Protein AF-D7KZ57-F1 (afdb_monomer)

Organism: Arabidopsis lyrata subsp. lyrata (NCBI:txid81972)

pLDDT: mean 81.68, std 19.57, range [30.77, 98.25]

InterPro domains:
  IPR027951 Nucleolus and neural progenitor protein-like, N-terminal domain [PF14780] (6-165)

Mean predicted aligned error: 9.63 Å

Foldseek 3Di:
DPLVVLVVLLVVLVVLVVVLVVLLVVLVVLLVVCCVVCVPPPLNVLSVVLNVLSVVLVVLVVNVLLVLLSCLLNPVDDPVCVVVLVLQDPDDDPPNDDRSLRSLVVSLVSLVVSLVSLVSSLVSLVVCCVVVHPVVSSVVSNVSSVSNNVSSVVSSVSSVVSSVSSVVSSVVVVVVVVVVVVVPPPDDDDD

Secondary structure (DSSP, 8-state):
--HHHHHHHHHHHHHHHHHHHHHHHHHHHHHHHTHHHHTT-HHHHHHHHHHHHHHHHHHHTHHHHHHHHHHHHTT---GGGHHHHHHT-SS--TTSPPPHHHHHHHHHHHHHHTHHHHHHHHHHHHHHHHTTTTHHHHHHHHHHHHHHHHHHHHHHHHHHHHHHHHHHHHHHHHHHHHHHHTTSSS-----

Structure (mmCIF, N/CA/C/O backbone):
data_AF-D7KZ57-F1
#
_entry.id   AF-D7KZ57-F1
#
loop_
_atom_site.group_PDB
_atom_site.id
_atom_site.type_symbol
_atom_site.label_atom_id
_atom_site.label_alt_id
_atom_site.label_comp_id
_atom_site.label_asym_id
_atom_site.label_entity_id
_atom_site.label_seq_id
_atom_site.pdbx_PDB_ins_code
_atom_site.Cartn_x
_atom_site.Cartn_y
_atom_site.Cartn_z
_atom_site.occupancy
_atom_site.B_iso_or_equiv
_atom_site.auth_seq_id
_atom_site.auth_comp_id
_atom_site.auth_asym_id
_atom_site.auth_atom_id
_atom_site.pdbx_PDB_model_num
ATOM 1 N N . MET A 1 1 ? -7.988 7.684 24.316 1.00 61.28 1 MET A N 1
ATOM 2 C CA . MET A 1 1 ? -7.998 8.720 23.269 1.00 61.28 1 MET A CA 1
ATOM 3 C C . MET A 1 1 ? -9.129 9.664 23.583 1.00 61.28 1 MET A C 1
ATOM 5 O O . MET A 1 1 ? -10.200 9.180 23.935 1.00 61.28 1 MET A O 1
ATOM 9 N N . ASP A 1 2 ? -8.868 10.962 23.503 1.00 74.38 2 ASP A N 1
ATOM 10 C CA . ASP A 1 2 ? -9.927 11.970 23.550 1.00 74.38 2 ASP A CA 1
ATOM 11 C C . ASP A 1 2 ? -10.784 11.896 22.270 1.00 74.38 2 ASP A C 1
ATOM 13 O O . ASP A 1 2 ? -10.270 11.520 21.214 1.00 74.38 2 ASP A O 1
ATOM 17 N N . ASP A 1 3 ? -12.074 12.235 22.336 1.00 74.06 3 ASP A N 1
ATOM 18 C CA . ASP A 1 3 ? -13.017 12.069 21.210 1.00 74.06 3 ASP A CA 1
ATOM 19 C C . ASP A 1 3 ? -12.596 12.909 19.984 1.00 74.06 3 ASP A C 1
ATOM 21 O O . ASP A 1 3 ? -12.797 12.519 18.831 1.00 74.06 3 ASP A O 1
ATOM 25 N N . THR A 1 4 ? -11.893 14.021 20.226 1.00 81.31 4 THR A N 1
ATOM 26 C CA . THR A 1 4 ? -11.254 14.864 19.204 1.00 81.31 4 THR A CA 1
ATOM 27 C C . THR A 1 4 ? -10.155 14.118 18.440 1.00 81.31 4 THR A C 1
ATOM 29 O O . THR A 1 4 ? -10.086 14.180 17.212 1.00 81.31 4 THR A O 1
ATOM 32 N N . GLN A 1 5 ? -9.315 13.359 19.151 1.00 85.12 5 GLN A N 1
ATOM 33 C CA . GLN A 1 5 ? -8.223 12.581 18.553 1.00 85.12 5 GLN A CA 1
ATOM 34 C C . GLN A 1 5 ? -8.755 11.406 17.729 1.00 85.12 5 GLN A C 1
ATOM 36 O O . GLN A 1 5 ? -8.173 11.057 16.704 1.00 85.12 5 GLN A O 1
ATOM 41 N N . VAL A 1 6 ? -9.866 10.802 18.163 1.00 85.00 6 VAL A N 1
ATOM 42 C CA . VAL A 1 6 ? -10.510 9.685 17.457 1.00 85.00 6 VAL A CA 1
ATOM 43 C C . VAL A 1 6 ? -11.045 10.146 16.104 1.00 85.00 6 VAL A C 1
ATOM 45 O O . VAL A 1 6 ? -10.764 9.505 15.093 1.00 85.00 6 VAL A O 1
ATOM 48 N N . LYS A 1 7 ? -11.733 11.293 16.063 1.00 87.69 7 LYS A N 1
ATOM 49 C CA . LYS A 1 7 ? -12.223 11.886 14.809 1.00 87.69 7 LYS A CA 1
ATOM 50 C C . LYS A 1 7 ? -11.088 12.292 13.874 1.00 87.69 7 LYS A C 1
ATOM 52 O O . LYS A 1 7 ? -11.155 12.009 12.683 1.00 87.69 7 LYS A O 1
ATOM 57 N N . ALA A 1 8 ? -10.032 12.915 14.402 1.00 91.38 8 ALA A N 1
ATOM 58 C CA . ALA A 1 8 ? -8.868 13.282 13.597 1.00 91.38 8 ALA A CA 1
ATOM 59 C C . ALA A 1 8 ? -8.200 12.050 12.960 1.00 91.38 8 ALA A C 1
ATOM 61 O O . ALA A 1 8 ? -7.823 12.085 11.790 1.00 91.38 8 ALA A O 1
ATOM 62 N N . LEU A 1 9 ? -8.093 10.945 13.708 1.00 91.38 9 LEU A N 1
ATOM 63 C CA . LEU A 1 9 ? -7.556 9.681 13.202 1.00 91.38 9 LEU A CA 1
ATOM 64 C C . LEU A 1 9 ? -8.464 9.046 12.139 1.00 91.38 9 LEU A C 1
ATOM 66 O O . LEU A 1 9 ? -7.960 8.525 11.146 1.00 91.38 9 LEU A O 1
ATOM 70 N N . GLU A 1 10 ? -9.785 9.105 12.324 1.00 91.88 10 GLU A N 1
ATOM 71 C CA . GLU A 1 10 ? -10.757 8.606 11.346 1.00 91.88 10 GLU A CA 1
ATOM 72 C C . GLU A 1 10 ? -10.640 9.347 10.007 1.00 91.88 10 GLU A C 1
ATOM 74 O O . GLU A 1 10 ? -10.511 8.711 8.960 1.00 91.88 10 GLU A O 1
ATOM 79 N N . GLU A 1 11 ? -10.623 10.681 10.032 1.00 93.12 11 GLU A N 1
ATOM 80 C CA . GLU A 1 11 ? -10.500 11.495 8.818 1.00 93.12 11 GLU A CA 1
ATOM 81 C C . GLU A 1 11 ? -9.132 11.329 8.145 1.00 93.12 11 GLU A C 1
ATOM 83 O O . GLU A 1 11 ? -9.043 11.231 6.918 1.00 93.12 11 GLU A O 1
ATOM 88 N N . LYS A 1 12 ? -8.060 11.199 8.937 1.00 94.88 12 LYS A N 1
ATOM 89 C CA . LYS A 1 12 ? -6.722 10.882 8.424 1.00 94.88 12 LYS A CA 1
ATOM 90 C C . LYS A 1 12 ? -6.713 9.545 7.674 1.00 94.88 12 LYS A C 1
ATOM 92 O O . LYS A 1 12 ? -6.248 9.505 6.535 1.00 94.88 12 LYS A O 1
ATOM 97 N N . LEU A 1 13 ? -7.265 8.483 8.267 1.00 93.88 13 LEU A N 1
ATOM 98 C CA . LEU A 1 13 ? -7.338 7.159 7.639 1.00 93.88 13 LEU A CA 1
ATOM 99 C C . LEU A 1 13 ? -8.181 7.172 6.360 1.00 93.88 13 LEU A C 1
ATOM 101 O O . LEU A 1 13 ? -7.774 6.576 5.365 1.00 93.88 13 LEU A O 1
ATOM 105 N N . LYS A 1 14 ? -9.320 7.877 6.347 1.00 93.69 14 LYS A N 1
ATOM 106 C CA . LYS A 1 14 ? -10.135 8.047 5.130 1.00 93.69 14 LYS A CA 1
ATOM 107 C C . LYS A 1 14 ? -9.338 8.714 4.011 1.00 93.69 14 LYS A C 1
ATOM 109 O O . LYS A 1 14 ? -9.326 8.216 2.888 1.00 93.69 14 LYS A O 1
ATOM 114 N N . SER A 1 15 ? -8.631 9.799 4.326 1.00 95.88 15 SER A N 1
ATOM 115 C CA . SER A 1 15 ? -7.782 10.507 3.363 1.00 95.88 15 SER A CA 1
ATOM 116 C C . SER A 1 15 ? -6.665 9.610 2.816 1.00 95.88 15 SER A C 1
ATOM 118 O O . SER A 1 15 ? -6.481 9.517 1.602 1.00 95.88 15 SER A O 1
ATOM 120 N N . GLN A 1 16 ? -5.969 8.872 3.688 1.00 95.56 16 GLN A N 1
ATOM 121 C CA . GLN A 1 16 ? -4.907 7.941 3.289 1.00 95.56 16 GLN A CA 1
ATOM 122 C C . GLN A 1 16 ? -5.426 6.798 2.407 1.00 95.56 16 GLN A C 1
ATOM 124 O O . GLN A 1 16 ? -4.768 6.436 1.432 1.00 95.56 16 GLN A O 1
ATOM 129 N N . LEU A 1 17 ? -6.601 6.239 2.717 1.00 94.25 17 LEU A N 1
ATOM 130 C CA . LEU A 1 17 ? -7.236 5.207 1.892 1.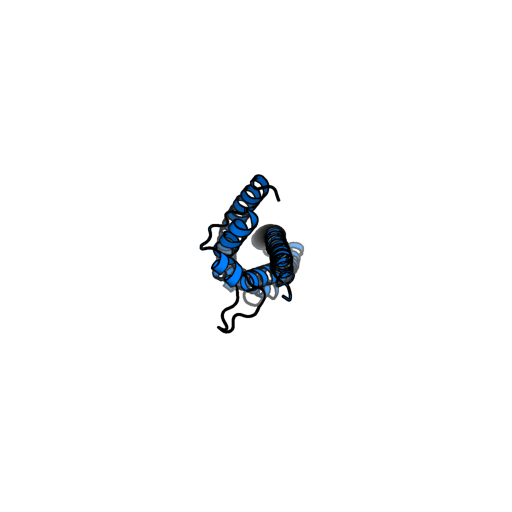00 94.25 17 LEU A CA 1
ATOM 131 C C . LEU A 1 17 ? -7.605 5.754 0.507 1.00 94.25 17 LEU A C 1
ATOM 133 O O . LEU A 1 17 ? -7.300 5.108 -0.493 1.00 94.25 17 LEU A O 1
ATOM 137 N N . GLY A 1 18 ? -8.156 6.968 0.427 1.00 94.69 18 GLY A N 1
ATOM 138 C CA . GLY A 1 18 ? -8.430 7.630 -0.853 1.00 94.69 18 GLY A CA 1
ATOM 139 C C . GLY A 1 18 ? -7.160 7.883 -1.676 1.00 94.69 18 GLY A C 1
ATOM 140 O O . GLY A 1 18 ? -7.123 7.610 -2.876 1.00 94.69 18 GLY A O 1
ATOM 141 N N . GLN A 1 19 ? -6.076 8.334 -1.037 1.00 95.94 19 GLN A N 1
ATOM 142 C CA . GLN A 1 19 ? -4.772 8.489 -1.696 1.00 95.94 19 GLN A CA 1
ATOM 143 C C . GLN A 1 19 ? -4.230 7.149 -2.209 1.00 95.94 19 GLN A C 1
ATOM 145 O O . GLN A 1 19 ? -3.724 7.075 -3.330 1.00 95.94 19 GLN A O 1
ATOM 150 N N . LEU A 1 20 ? -4.373 6.076 -1.426 1.00 95.75 20 LEU A N 1
ATOM 151 C CA . LEU A 1 20 ? -3.945 4.739 -1.825 1.00 95.75 20 LEU A CA 1
ATOM 152 C C . LEU A 1 20 ? -4.697 4.243 -3.068 1.00 95.75 20 LEU A C 1
ATOM 154 O O . LEU A 1 20 ? -4.076 3.651 -3.950 1.00 95.75 20 LEU A O 1
ATOM 158 N N . GLU A 1 21 ? -6.000 4.509 -3.178 1.00 95.00 21 GLU A N 1
ATOM 159 C CA . GLU A 1 21 ? -6.790 4.150 -4.361 1.00 95.00 21 GLU A CA 1
ATOM 160 C C . GLU A 1 21 ? -6.309 4.874 -5.626 1.00 95.00 21 GLU A C 1
ATOM 162 O O . GLU A 1 21 ? -6.189 4.257 -6.692 1.00 95.00 21 GLU A O 1
ATOM 167 N N . LEU A 1 22 ? -5.974 6.163 -5.512 1.00 95.94 22 LEU A N 1
ATOM 168 C CA . LEU A 1 22 ? -5.419 6.944 -6.620 1.00 95.94 22 LEU A CA 1
ATOM 169 C C . LEU A 1 22 ? -4.061 6.389 -7.069 1.00 95.94 22 LEU A C 1
ATOM 171 O O . LEU A 1 22 ? -3.853 6.145 -8.263 1.00 95.94 22 LEU A O 1
ATOM 175 N N . GLU A 1 23 ? -3.156 6.127 -6.124 1.00 96.44 23 GLU A N 1
ATOM 176 C CA . GLU A 1 23 ? -1.844 5.538 -6.414 1.00 96.44 23 GLU A CA 1
ATOM 177 C C . GLU A 1 23 ? -1.973 4.134 -7.013 1.00 96.44 23 GLU A C 1
ATOM 179 O O . GLU A 1 23 ? -1.289 3.806 -7.986 1.00 96.44 23 GLU A O 1
ATOM 184 N N . GLN A 1 24 ? -2.902 3.315 -6.510 1.00 95.56 24 GLN A N 1
ATOM 185 C CA . GLN A 1 24 ? -3.207 2.005 -7.079 1.00 95.56 24 GLN A CA 1
ATOM 1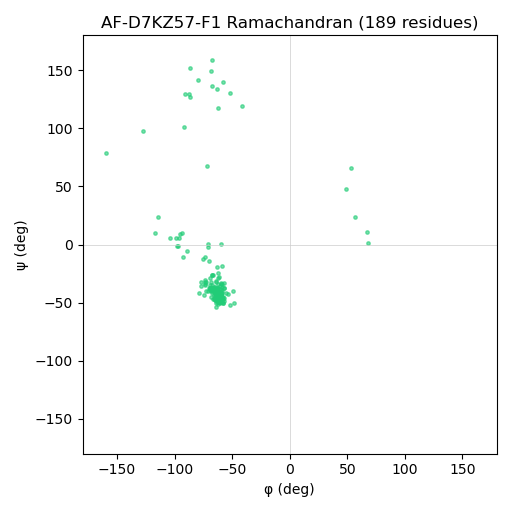86 C C . GLN A 1 24 ? -3.677 2.127 -8.533 1.00 95.56 24 GLN A C 1
ATOM 188 O O . GLN A 1 24 ? -3.220 1.366 -9.387 1.00 95.56 24 GLN A O 1
ATOM 193 N N . ALA A 1 25 ? -4.551 3.083 -8.852 1.00 96.38 25 ALA A N 1
ATOM 194 C CA . ALA A 1 25 ? -5.032 3.286 -10.217 1.00 96.38 25 ALA A CA 1
ATOM 195 C C . ALA A 1 25 ? -3.906 3.709 -11.177 1.00 96.38 25 ALA A C 1
ATOM 197 O O . ALA A 1 25 ? -3.860 3.266 -12.331 1.00 96.38 25 ALA A O 1
ATOM 198 N N . VAL A 1 26 ? -2.973 4.555 -10.729 1.00 96.88 26 VAL A N 1
ATOM 199 C CA . VAL A 1 26 ? -1.778 4.909 -11.514 1.00 96.88 26 VAL A CA 1
ATOM 200 C C . VAL A 1 26 ? -0.870 3.690 -11.685 1.00 96.88 26 VAL A C 1
ATOM 202 O O . VAL A 1 26 ? -0.470 3.374 -12.808 1.00 96.88 26 VAL A O 1
ATOM 205 N N . PHE A 1 27 ? -0.610 2.954 -10.607 1.00 97.31 27 PHE A N 1
ATOM 206 C CA . PHE A 1 27 ? 0.205 1.745 -10.625 1.00 97.31 27 PHE A CA 1
ATOM 207 C C . PHE A 1 27 ? -0.355 0.679 -11.576 1.00 97.31 27 PHE A C 1
ATOM 209 O O . PHE A 1 27 ? 0.384 0.138 -12.398 1.00 97.31 27 PHE A O 1
ATOM 216 N N . GLU A 1 28 ? -1.663 0.409 -11.544 1.00 96.12 28 GLU A N 1
ATOM 217 C CA . GLU A 1 28 ? -2.295 -0.567 -12.437 1.00 96.12 28 GLU A CA 1
ATOM 218 C C . GLU A 1 28 ? -2.149 -0.186 -13.915 1.00 96.12 28 GLU A C 1
ATOM 220 O O . GLU A 1 28 ? -1.839 -1.054 -14.739 1.00 96.12 28 GLU A O 1
ATOM 225 N N . ARG A 1 29 ? -2.311 1.101 -14.248 1.00 96.38 29 ARG A N 1
ATOM 226 C CA . ARG A 1 29 ? -2.106 1.615 -15.611 1.00 96.38 29 ARG A CA 1
ATOM 227 C C . ARG A 1 29 ? -0.656 1.452 -16.059 1.00 96.38 29 ARG A C 1
ATOM 229 O O . ARG A 1 29 ? -0.409 0.980 -17.170 1.00 96.38 29 ARG A O 1
ATOM 236 N N . MET A 1 30 ? 0.300 1.763 -15.186 1.00 95.38 30 MET A N 1
ATOM 237 C CA . MET A 1 30 ? 1.725 1.607 -15.480 1.00 95.38 30 MET A CA 1
ATOM 238 C C . MET A 1 30 ? 2.118 0.141 -15.665 1.00 95.38 30 MET A C 1
ATOM 240 O O . MET A 1 30 ? 2.820 -0.190 -16.622 1.00 95.38 30 MET A O 1
ATOM 244 N N . VAL A 1 31 ? 1.633 -0.761 -14.810 1.00 95.56 31 VAL A N 1
ATOM 245 C CA . VAL A 1 31 ? 1.865 -2.206 -14.956 1.00 95.56 31 VAL A CA 1
ATOM 246 C C . VAL A 1 31 ? 1.242 -2.728 -16.249 1.00 95.56 31 VAL A C 1
ATOM 248 O O . VAL A 1 31 ? 1.859 -3.538 -16.934 1.00 95.56 31 VAL A O 1
ATOM 251 N N . TYR A 1 32 ? 0.042 -2.270 -16.617 1.00 94.56 32 TYR A N 1
ATOM 252 C CA . TYR A 1 32 ? -0.602 -2.670 -17.867 1.00 94.56 32 TYR A CA 1
ATOM 253 C C . TYR A 1 32 ? 0.210 -2.240 -19.096 1.00 94.56 32 TYR A C 1
ATOM 255 O O . TYR A 1 32 ? 0.552 -3.091 -19.917 1.00 94.56 32 TYR A O 1
ATOM 263 N N . LYS A 1 33 ? 0.591 -0.956 -19.178 1.00 94.75 33 LYS A N 1
ATOM 264 C CA . LYS A 1 33 ? 1.355 -0.393 -20.306 1.00 94.75 33 LYS A CA 1
ATOM 265 C C . LYS A 1 33 ? 2.679 -1.125 -20.544 1.00 94.75 33 LYS A C 1
ATOM 267 O O . LYS A 1 33 ? 3.074 -1.340 -21.683 1.00 94.75 33 LYS A O 1
ATOM 272 N N . ASN A 1 34 ? 3.345 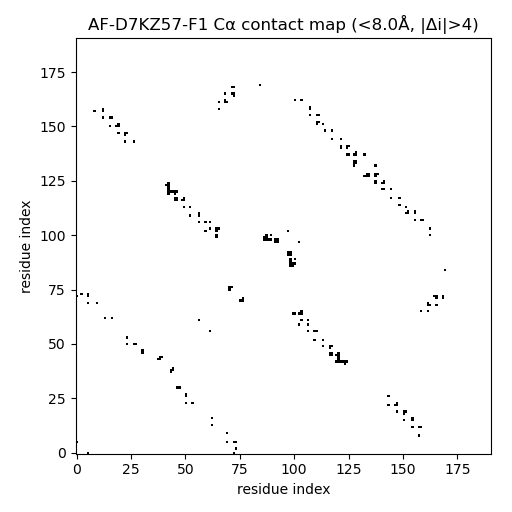-1.541 -19.471 1.00 93.44 34 ASN A N 1
ATOM 273 C CA . ASN A 1 34 ? 4.696 -2.102 -19.518 1.00 93.44 34 ASN A CA 1
ATOM 274 C C . ASN A 1 34 ? 4.725 -3.644 -19.478 1.00 93.44 34 ASN A C 1
ATOM 276 O O . ASN A 1 34 ? 5.794 -4.255 -19.428 1.00 93.44 34 ASN A O 1
ATOM 280 N N . LYS A 1 35 ? 3.552 -4.297 -19.517 1.00 91.56 35 LYS A N 1
ATOM 281 C CA . LYS A 1 35 ? 3.417 -5.749 -19.339 1.00 91.56 35 LYS A CA 1
ATOM 282 C C . LYS A 1 35 ? 4.162 -6.557 -20.389 1.00 91.56 35 LYS A C 1
ATOM 284 O O . LYS A 1 35 ? 4.830 -7.519 -20.034 1.00 91.56 35 LYS A O 1
ATOM 289 N N . ASN A 1 36 ? 4.040 -6.198 -21.662 1.00 91.56 36 ASN A N 1
ATOM 290 C CA . ASN A 1 36 ? 4.564 -7.029 -22.746 1.00 91.56 36 ASN A CA 1
ATOM 291 C C . ASN A 1 36 ? 6.095 -6.976 -22.834 1.00 91.56 36 ASN A C 1
ATOM 293 O O . ASN A 1 36 ? 6.716 -7.999 -23.102 1.00 91.56 36 ASN A O 1
ATOM 297 N N . GLN A 1 37 ? 6.696 -5.822 -22.526 1.00 89.38 37 GLN A N 1
ATOM 298 C CA . GLN A 1 37 ? 8.149 -5.621 -22.584 1.00 89.38 37 GLN A CA 1
ATOM 299 C C . GLN A 1 37 ? 8.891 -6.321 -21.440 1.00 89.38 37 GLN A C 1
ATOM 301 O O . GLN A 1 37 ? 9.986 -6.837 -21.635 1.00 89.38 37 GLN A O 1
ATOM 306 N N . HIS A 1 38 ? 8.284 -6.389 -20.252 1.00 90.94 38 HIS A N 1
ATOM 307 C CA . HIS A 1 38 ? 8.974 -6.847 -19.041 1.00 90.94 38 HIS A CA 1
ATOM 308 C C . HIS A 1 38 ? 8.382 -8.123 -18.433 1.00 90.94 38 HIS A C 1
ATOM 310 O O . HIS A 1 38 ? 8.776 -8.531 -17.343 1.00 90.94 38 HIS A O 1
ATOM 316 N N . ARG A 1 39 ? 7.456 -8.798 -19.135 1.00 87.38 39 ARG A N 1
ATOM 317 C CA . ARG A 1 39 ? 6.694 -9.953 -18.620 1.00 87.38 39 ARG A CA 1
ATOM 318 C C . ARG A 1 39 ? 7.566 -11.033 -17.976 1.00 87.38 39 ARG A C 1
ATOM 320 O O . ARG A 1 39 ? 7.149 -11.630 -16.990 1.00 87.38 39 ARG A O 1
ATOM 327 N N . ARG A 1 40 ? 8.728 -11.330 -18.561 1.00 90.31 40 ARG A N 1
ATOM 328 C CA . ARG A 1 40 ? 9.616 -12.426 -18.129 1.00 90.31 40 ARG A CA 1
ATOM 329 C C . ARG A 1 40 ? 10.632 -12.004 -17.062 1.00 90.31 40 ARG A C 1
ATOM 331 O O . ARG A 1 40 ? 11.345 -12.854 -16.545 1.00 90.31 40 ARG A O 1
ATOM 338 N N . CYS A 1 41 ? 10.702 -10.720 -16.719 1.00 92.19 41 CYS A N 1
ATOM 339 C CA . CYS A 1 41 ? 11.668 -10.216 -15.753 1.00 92.19 41 CYS A CA 1
ATOM 340 C C . CYS A 1 41 ? 11.218 -10.494 -14.311 1.00 92.19 41 CYS A C 1
ATOM 342 O O . CYS A 1 41 ? 10.046 -10.329 -13.967 1.00 92.19 41 CYS A O 1
ATOM 344 N N . SER A 1 42 ? 12.164 -10.848 -13.439 1.00 92.19 42 SER A N 1
ATOM 345 C CA . SER A 1 42 ? 11.900 -11.165 -12.028 1.00 92.19 42 SER A CA 1
ATOM 346 C C . SER A 1 42 ? 11.300 -9.986 -11.252 1.00 92.19 42 SER A C 1
ATOM 348 O O . SER A 1 42 ? 10.309 -10.161 -10.545 1.00 92.19 42 SER A O 1
ATOM 350 N N . TYR A 1 43 ? 11.813 -8.764 -11.439 1.00 94.06 43 TYR A N 1
ATOM 351 C CA . TYR A 1 43 ? 11.249 -7.559 -10.809 1.00 94.06 43 TYR A CA 1
ATOM 352 C C . TYR A 1 43 ? 9.786 -7.323 -11.212 1.00 94.06 43 TYR A C 1
ATOM 354 O O . TYR A 1 43 ? 8.980 -6.864 -10.404 1.00 94.06 43 TYR A O 1
ATOM 362 N N . PHE A 1 44 ? 9.413 -7.681 -12.444 1.00 95.62 44 PHE A N 1
ATOM 363 C CA . PHE A 1 44 ? 8.056 -7.495 -12.943 1.00 95.62 44 PHE A CA 1
ATOM 364 C C . PHE A 1 44 ? 7.078 -8.495 -12.316 1.00 95.62 44 PHE A C 1
ATOM 366 O O . PHE A 1 44 ? 5.922 -8.157 -12.073 1.00 95.62 44 PHE A O 1
ATOM 373 N N . GLN A 1 45 ? 7.543 -9.696 -11.960 1.00 95.62 45 GLN A N 1
ATOM 374 C CA . GLN A 1 45 ? 6.749 -10.641 -11.168 1.00 95.62 45 GLN A CA 1
ATOM 375 C C . GLN A 1 45 ? 6.431 -10.081 -9.777 1.00 95.62 45 GLN A C 1
ATOM 377 O O . GLN A 1 45 ? 5.302 -10.225 -9.303 1.00 95.62 45 GLN A O 1
ATOM 382 N N . TYR A 1 46 ? 7.371 -9.362 -9.156 1.00 97.06 46 TYR A N 1
ATOM 383 C CA . TYR A 1 46 ? 7.105 -8.662 -7.898 1.00 97.06 46 TYR A CA 1
ATOM 384 C C . TYR A 1 46 ? 6.117 -7.504 -8.073 1.00 97.06 46 TYR A C 1
ATOM 386 O O . TYR A 1 46 ? 5.208 -7.380 -7.258 1.00 97.06 46 TYR A O 1
ATOM 394 N N . LEU A 1 47 ? 6.186 -6.731 -9.164 1.00 96.88 47 LEU A N 1
ATOM 395 C CA . LEU A 1 47 ? 5.159 -5.722 -9.483 1.00 96.88 47 LEU A CA 1
ATOM 396 C C . LEU A 1 47 ? 3.760 -6.344 -9.629 1.00 96.88 47 LEU A C 1
ATOM 398 O O . LEU A 1 47 ? 2.770 -5.785 -9.154 1.00 96.88 47 LEU A O 1
ATOM 402 N N . LEU A 1 48 ? 3.663 -7.523 -10.251 1.00 96.19 48 LEU A N 1
ATOM 403 C CA . LEU A 1 48 ? 2.405 -8.266 -10.349 1.00 96.19 48 LEU A CA 1
ATOM 404 C C . LEU A 1 48 ? 1.926 -8.783 -8.987 1.00 96.19 48 LEU A C 1
ATOM 406 O O . LEU A 1 48 ? 0.718 -8.796 -8.756 1.00 96.19 48 LEU A O 1
ATOM 410 N N . LYS A 1 49 ? 2.836 -9.173 -8.087 1.00 96.31 49 LYS A N 1
ATOM 411 C CA . LYS A 1 49 ? 2.491 -9.522 -6.702 1.00 96.31 49 LYS A CA 1
ATOM 412 C C . LYS A 1 49 ? 1.927 -8.308 -5.957 1.00 96.31 49 LYS A C 1
ATOM 414 O O . LYS A 1 49 ? 0.795 -8.388 -5.498 1.00 96.31 49 LYS A O 1
ATOM 419 N N . VAL A 1 50 ? 2.610 -7.158 -5.989 1.00 97.12 50 VAL A N 1
ATOM 420 C CA . VAL A 1 50 ? 2.109 -5.895 -5.402 1.00 97.12 50 VAL A CA 1
ATOM 421 C C . VAL A 1 50 ? 0.716 -5.547 -5.937 1.00 97.12 50 VAL A C 1
ATOM 423 O O . VAL A 1 50 ? -0.176 -5.187 -5.175 1.00 97.12 50 VAL A O 1
ATOM 426 N N . ARG A 1 51 ? 0.484 -5.719 -7.245 1.00 96.50 51 ARG A N 1
ATOM 427 C CA . ARG A 1 51 ? -0.838 -5.506 -7.853 1.00 96.50 51 ARG A CA 1
ATOM 428 C C . ARG A 1 51 ? -1.915 -6.427 -7.272 1.00 96.50 51 ARG A C 1
ATOM 430 O O . ARG A 1 51 ? -3.045 -5.985 -7.081 1.00 96.50 51 ARG A O 1
ATOM 437 N N . ARG A 1 52 ? -1.608 -7.710 -7.062 1.00 96.06 52 ARG A N 1
ATOM 438 C CA . ARG A 1 52 ? -2.555 -8.677 -6.480 1.00 96.06 52 ARG A CA 1
ATOM 439 C C . ARG A 1 52 ? -2.887 -8.299 -5.042 1.00 96.06 52 ARG A C 1
ATOM 441 O O . ARG A 1 52 ? -4.065 -8.260 -4.703 1.00 96.06 52 ARG A O 1
ATOM 448 N N . ASP A 1 53 ? -1.875 -7.943 -4.261 1.00 95.56 53 ASP A N 1
ATOM 449 C CA . ASP A 1 53 ? 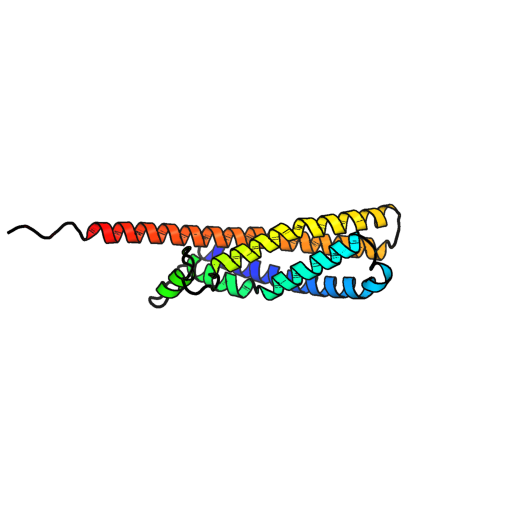-2.042 -7.574 -2.857 1.00 95.56 53 ASP A CA 1
ATOM 450 C C . ASP A 1 53 ? -2.893 -6.297 -2.718 1.00 95.56 53 ASP A C 1
ATOM 452 O O . ASP A 1 53 ? -3.844 -6.270 -1.942 1.00 95.56 53 ASP A O 1
ATOM 456 N N . LEU A 1 54 ? -2.657 -5.280 -3.560 1.00 95.19 54 LEU A N 1
ATOM 457 C CA . LEU A 1 54 ? -3.483 -4.062 -3.615 1.00 95.19 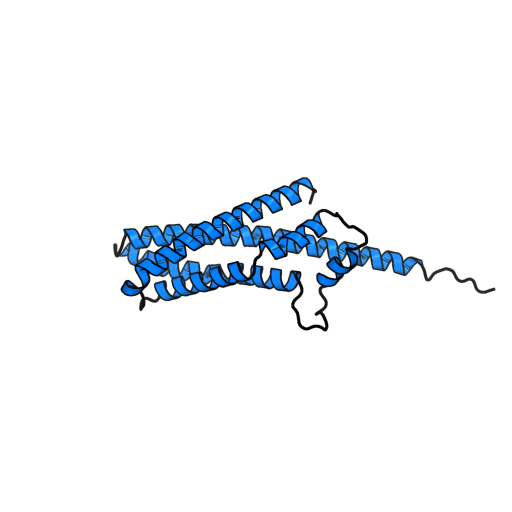54 LEU A CA 1
ATOM 458 C C . LEU A 1 54 ? -4.953 -4.358 -3.962 1.00 95.19 54 LEU A C 1
ATOM 460 O O . LEU A 1 54 ? -5.873 -3.766 -3.402 1.00 95.19 54 LEU A O 1
ATOM 464 N N . ARG A 1 55 ? -5.208 -5.300 -4.875 1.00 94.75 55 ARG A N 1
ATOM 465 C CA . ARG A 1 55 ? -6.578 -5.720 -5.221 1.00 94.75 55 ARG A CA 1
ATOM 466 C C . ARG A 1 55 ? -7.258 -6.472 -4.087 1.00 94.75 55 ARG A C 1
ATOM 468 O O . ARG A 1 55 ? -8.452 -6.273 -3.860 1.00 94.75 55 ARG A O 1
ATOM 475 N N . LEU A 1 56 ? -6.509 -7.314 -3.383 1.00 94.31 56 LEU A N 1
ATOM 476 C CA . LEU A 1 56 ? -7.009 -8.017 -2.211 1.00 94.31 56 LEU A CA 1
ATOM 477 C C . LEU A 1 56 ? -7.377 -7.020 -1.106 1.00 94.31 56 LEU A C 1
ATOM 479 O O . LEU A 1 56 ? -8.471 -7.106 -0.554 1.00 94.31 56 LEU A O 1
ATOM 483 N N . LEU A 1 57 ? -6.530 -6.016 -0.869 1.00 92.12 57 LEU A N 1
ATOM 484 C CA . LEU A 1 57 ? -6.787 -4.944 0.091 1.00 92.12 57 LEU A CA 1
ATOM 485 C C . LEU A 1 57 ? -8.041 -4.133 -0.267 1.00 92.12 57 LEU A C 1
ATOM 487 O O . LEU A 1 57 ? -8.889 -3.893 0.592 1.00 92.12 57 LEU A O 1
ATOM 491 N N . ARG A 1 58 ? -8.212 -3.779 -1.547 1.00 90.88 58 ARG A N 1
ATOM 492 C CA . ARG A 1 58 ? -9.425 -3.104 -2.036 1.00 90.88 58 ARG A CA 1
ATOM 493 C C . ARG A 1 58 ? -10.681 -3.945 -1.795 1.00 90.88 58 ARG A C 1
ATOM 495 O O . ARG A 1 58 ? -11.701 -3.423 -1.360 1.00 90.88 58 ARG A O 1
ATOM 502 N N . THR A 1 59 ? -10.594 -5.253 -2.033 1.00 89.75 59 THR A N 1
ATOM 503 C CA . THR A 1 59 ? -11.707 -6.193 -1.809 1.00 89.75 59 THR A CA 1
ATOM 504 C C . THR A 1 59 ? -12.027 -6.355 -0.323 1.00 89.75 59 THR A C 1
ATOM 506 O O . THR A 1 59 ? -13.186 -6.536 0.044 1.00 89.75 59 THR A O 1
ATOM 509 N N . ALA A 1 60 ? -11.021 -6.250 0.550 1.00 86.19 60 ALA A N 1
ATOM 510 C CA . ALA A 1 60 ? -11.225 -6.289 1.991 1.00 86.19 60 ALA A CA 1
ATOM 511 C C . ALA A 1 60 ? -12.108 -5.122 2.477 1.00 86.19 60 ALA A C 1
ATOM 513 O O . ALA A 1 60 ? -12.854 -5.301 3.437 1.00 86.19 60 ALA A O 1
ATOM 514 N N . ASN A 1 61 ? -12.090 -3.972 1.789 1.00 85.06 61 ASN A N 1
ATOM 515 C CA . ASN A 1 61 ? -12.851 -2.769 2.139 1.00 85.06 61 ASN A CA 1
ATOM 516 C C . ASN A 1 61 ? -12.603 -2.336 3.597 1.00 85.06 61 ASN A C 1
ATOM 518 O O . ASN A 1 61 ? -13.493 -2.384 4.453 1.00 85.06 61 ASN A O 1
ATOM 522 N N . MET A 1 62 ? -11.363 -1.930 3.886 1.00 84.94 62 MET A N 1
ATOM 523 C CA . MET A 1 62 ? -10.939 -1.530 5.234 1.00 84.94 62 MET A CA 1
ATOM 524 C C . MET A 1 62 ? -11.778 -0.398 5.828 1.00 84.94 62 MET A C 1
ATOM 526 O O . MET A 1 62 ? -12.019 -0.404 7.033 1.00 84.94 62 MET A O 1
ATOM 530 N N . GLU A 1 63 ? -12.266 0.533 5.008 1.00 86.50 63 GLU A N 1
ATOM 531 C CA . GLU A 1 63 ? -13.113 1.628 5.484 1.00 86.50 63 GLU A CA 1
ATOM 532 C C . GLU A 1 63 ? -14.368 1.089 6.189 1.00 86.50 63 GLU A C 1
ATOM 534 O O . GLU A 1 63 ? -14.703 1.506 7.301 1.00 86.50 63 GLU A O 1
ATOM 539 N N . SER A 1 64 ? -15.018 0.086 5.591 1.00 84.19 64 SER A N 1
ATOM 540 C CA . SER A 1 64 ? -16.191 -0.561 6.183 1.00 84.19 64 SER A CA 1
ATOM 541 C C . SER A 1 64 ? -15.883 -1.281 7.501 1.00 84.19 64 SER A C 1
ATOM 543 O O . SER A 1 64 ? -16.740 -1.321 8.383 1.00 84.19 64 SER A O 1
ATOM 545 N N . MET A 1 65 ? -14.664 -1.812 7.661 1.00 84.44 65 MET A N 1
ATOM 546 C CA . MET A 1 65 ? -14.236 -2.497 8.886 1.00 84.44 65 MET A CA 1
ATOM 547 C C . MET A 1 65 ? -13.885 -1.518 10.010 1.00 84.44 65 MET A C 1
ATOM 549 O O . MET A 1 65 ? -14.156 -1.799 11.175 1.00 84.44 65 MET A O 1
ATOM 553 N N . LEU A 1 66 ? -13.299 -0.367 9.668 1.00 85.25 66 LEU A N 1
ATOM 554 C CA . LEU A 1 66 ? -12.854 0.640 10.632 1.00 85.25 66 LEU A CA 1
ATOM 555 C C . LEU A 1 66 ? -14.015 1.467 11.195 1.00 85.25 66 LEU A C 1
ATOM 557 O O . LEU A 1 66 ? -13.981 1.840 12.368 1.00 85.25 66 LEU A O 1
ATOM 561 N N . ARG A 1 67 ? -15.073 1.713 10.411 1.00 85.19 67 ARG A N 1
ATOM 562 C CA . ARG A 1 67 ? -16.253 2.477 10.862 1.00 85.19 67 ARG A CA 1
ATOM 563 C C . ARG A 1 67 ? -16.844 1.936 12.180 1.00 85.19 67 ARG A C 1
ATOM 565 O O . ARG A 1 67 ? -16.986 2.724 13.118 1.00 85.19 67 ARG A O 1
ATOM 572 N N . PRO A 1 68 ? -17.155 0.630 12.331 1.00 81.62 68 PRO A N 1
ATOM 573 C CA . PRO A 1 68 ? -17.587 0.065 13.612 1.00 81.62 68 PRO A CA 1
ATOM 574 C C . PRO A 1 68 ? -16.564 0.231 14.745 1.00 81.62 68 PRO A C 1
ATOM 576 O O . PRO A 1 68 ? -16.957 0.485 15.883 1.00 81.62 68 PRO A O 1
ATOM 579 N N . CYS A 1 69 ? -15.264 0.126 14.451 1.00 82.56 69 CYS A N 1
ATOM 580 C CA . CYS A 1 69 ? -14.198 0.286 15.441 1.00 82.56 69 CYS A CA 1
ATOM 581 C C . CYS A 1 69 ? -14.194 1.694 16.052 1.00 82.56 69 CYS A C 1
ATOM 583 O O . CYS A 1 69 ? -14.168 1.827 17.275 1.00 82.56 69 CYS A O 1
ATOM 585 N N . PHE A 1 70 ? -14.314 2.737 15.228 1.00 83.62 70 PHE A N 1
ATOM 586 C CA . PHE A 1 70 ? -14.384 4.123 15.703 1.00 83.62 70 PHE A CA 1
ATOM 587 C C . PHE A 1 70 ? -15.606 4.382 16.593 1.00 83.62 70 PHE A C 1
ATOM 589 O O . PHE A 1 70 ? -15.487 5.020 17.637 1.00 83.62 70 PHE A O 1
ATOM 596 N N . HIS A 1 71 ? -16.759 3.781 16.277 1.00 80.25 71 HIS A N 1
ATOM 597 C CA . HIS A 1 71 ? -17.950 3.876 17.130 1.00 80.25 71 HIS A CA 1
ATOM 598 C C . HIS A 1 71 ? -17.745 3.268 18.526 1.00 80.25 71 HIS A C 1
ATOM 600 O O . HIS A 1 71 ? -18.330 3.755 19.497 1.00 80.25 71 HIS A O 1
ATOM 606 N N . VAL A 1 72 ? -16.948 2.199 18.635 1.00 75.81 72 VAL A N 1
ATOM 607 C CA . VAL A 1 72 ? -16.633 1.554 19.919 1.00 75.81 72 VAL A CA 1
ATOM 608 C C . VAL A 1 72 ? -15.678 2.407 20.748 1.00 75.81 72 VAL A C 1
ATOM 610 O O . VAL A 1 72 ? -15.877 2.508 21.962 1.00 75.81 72 VAL A O 1
ATOM 613 N N . ILE A 1 73 ? -14.683 3.026 20.104 1.00 78.06 73 ILE A N 1
ATOM 614 C CA . ILE A 1 73 ? -13.689 3.885 20.761 1.00 78.06 73 ILE A CA 1
ATOM 615 C C . ILE A 1 73 ? -14.341 5.182 21.267 1.00 78.06 73 ILE A C 1
ATOM 617 O O . ILE A 1 73 ? -14.143 5.532 22.425 1.00 78.06 73 ILE A O 1
ATOM 621 N N . SER A 1 74 ? -15.181 5.840 20.459 1.00 75.81 74 SER A N 1
ATOM 622 C CA . SER A 1 74 ? -15.877 7.090 20.823 1.00 75.81 74 SER A CA 1
ATOM 623 C C . SER A 1 74 ? -16.992 6.934 21.868 1.00 75.81 74 SER A C 1
ATOM 625 O O . SER A 1 74 ? -17.682 7.895 22.192 1.00 75.81 74 SER A O 1
ATOM 627 N N . GLY A 1 75 ? -17.253 5.728 22.386 1.00 63.09 75 GLY A N 1
ATOM 628 C CA . GLY A 1 75 ? -18.196 5.546 23.496 1.00 63.09 75 GLY A CA 1
ATOM 629 C C . GLY A 1 75 ? -19.673 5.836 23.182 1.00 63.09 75 GLY A C 1
ATOM 630 O O . GLY A 1 75 ? -20.488 5.827 24.102 1.00 63.09 75 GLY A O 1
ATOM 631 N N . ARG A 1 76 ? -20.067 6.017 21.909 1.00 57.50 76 ARG A N 1
ATOM 632 C CA . ARG A 1 76 ? -21.478 6.162 21.480 1.00 57.50 76 ARG A CA 1
ATOM 633 C C . ARG A 1 76 ? -22.224 4.824 21.571 1.00 57.50 76 ARG A C 1
ATOM 635 O O . ARG A 1 76 ? -22.579 4.209 20.557 1.00 57.50 76 ARG A O 1
ATOM 642 N N . ILE A 1 77 ? -22.428 4.336 22.788 1.00 50.91 77 ILE A N 1
ATOM 643 C CA . ILE A 1 77 ? -23.066 3.056 23.096 1.00 50.91 77 ILE A CA 1
ATOM 644 C C . ILE A 1 77 ? -24.569 3.307 23.282 1.00 50.91 77 ILE A C 1
ATOM 646 O O . ILE A 1 77 ? -24.996 3.769 24.332 1.00 50.91 77 ILE A O 1
ATOM 650 N N . SER A 1 78 ? -25.386 3.005 22.266 1.00 46.06 78 SER A N 1
ATOM 651 C CA . SER A 1 78 ? -26.834 2.840 22.459 1.00 46.06 78 SER A CA 1
ATOM 652 C C . SER A 1 78 ? -27.137 1.394 22.865 1.00 46.06 78 SER A C 1
ATOM 654 O O . SER A 1 78 ? -26.401 0.473 22.503 1.00 46.06 78 SER A O 1
ATOM 656 N N . LYS A 1 79 ? -28.225 1.175 23.614 1.00 45.50 79 LYS A N 1
ATOM 657 C CA . LYS A 1 79 ? -28.612 -0.130 24.192 1.00 45.50 79 LYS A CA 1
ATOM 658 C C . LYS A 1 79 ? -28.824 -1.255 23.155 1.00 45.50 79 LYS A C 1
ATOM 660 O O . LYS A 1 79 ? -28.691 -2.420 23.503 1.00 45.50 79 LYS A O 1
ATOM 665 N N . GLN A 1 80 ? -29.027 -0.933 21.873 1.00 47.53 80 GLN A N 1
ATOM 666 C CA . GLN A 1 80 ? -29.070 -1.911 20.769 1.00 47.53 80 GLN A CA 1
ATOM 667 C C . GLN A 1 80 ? -27.682 -2.489 20.383 1.00 47.53 80 GLN A C 1
ATOM 669 O O . GLN A 1 80 ? -27.605 -3.464 19.641 1.00 47.53 80 GLN A O 1
ATOM 674 N N . LYS A 1 81 ? -26.564 -1.929 20.884 1.00 50.28 81 LYS A N 1
ATOM 675 C CA . LYS A 1 81 ? -25.180 -2.232 20.444 1.00 50.28 81 LYS A CA 1
ATOM 676 C C . LYS A 1 81 ? -24.419 -3.274 21.272 1.00 50.28 81 LYS A C 1
ATOM 678 O O . LYS A 1 81 ? -23.244 -3.519 20.996 1.00 50.28 81 LYS A O 1
ATOM 683 N N . ILE A 1 82 ? -25.056 -3.925 22.247 1.00 50.53 82 ILE A N 1
ATOM 684 C CA . ILE A 1 82 ? -24.461 -5.087 22.940 1.00 50.53 82 ILE A CA 1
ATOM 685 C C . ILE A 1 82 ? -24.153 -6.200 21.922 1.00 50.53 82 ILE A C 1
ATOM 687 O O . ILE A 1 82 ? -23.088 -6.806 21.991 1.00 50.53 82 ILE A O 1
ATOM 691 N N . HIS A 1 83 ? -24.991 -6.332 20.888 1.00 49.38 83 HIS A N 1
ATOM 692 C CA . HIS A 1 83 ? -24.803 -7.251 19.765 1.00 49.38 83 HIS A CA 1
ATOM 693 C C . HIS A 1 83 ? -23.608 -6.887 18.852 1.00 49.38 83 HIS A C 1
ATOM 695 O O . HIS A 1 83 ? -23.010 -7.765 18.233 1.00 49.38 83 HIS A O 1
ATOM 701 N N . VAL A 1 84 ? -23.207 -5.606 18.778 1.00 52.41 84 VAL A N 1
ATOM 702 C CA . VAL A 1 84 ? -22.013 -5.162 18.022 1.00 52.41 84 VAL A CA 1
ATOM 703 C C . VAL A 1 84 ? -20.740 -5.553 18.768 1.00 52.41 84 VAL A C 1
ATOM 705 O O . VAL A 1 84 ? -19.819 -6.100 18.173 1.00 52.41 84 VAL A O 1
ATOM 708 N N . LEU A 1 85 ? -20.715 -5.353 20.088 1.00 53.12 85 LEU A N 1
ATOM 709 C CA . LEU A 1 85 ? -19.668 -5.896 20.960 1.00 53.12 85 LEU A CA 1
ATOM 710 C C . LEU A 1 85 ? -19.617 -7.428 20.892 1.00 53.12 85 LEU A C 1
ATOM 712 O O . LEU A 1 85 ? -18.534 -7.999 20.940 1.00 53.12 85 LEU A O 1
ATOM 716 N N . GLU A 1 86 ? -20.768 -8.080 20.719 1.00 51.84 86 GLU A N 1
ATOM 717 C CA . GLU A 1 86 ? -20.864 -9.521 20.496 1.00 51.84 86 GLU A CA 1
ATOM 718 C C . GLU A 1 86 ? -20.281 -9.969 19.155 1.00 51.84 86 GLU A C 1
ATOM 720 O O . GLU A 1 86 ? -19.508 -10.919 19.119 1.00 51.84 86 GLU A O 1
ATOM 725 N N . SER A 1 87 ? -20.540 -9.226 18.077 1.00 49.78 87 SER A N 1
ATOM 726 C CA . SER A 1 87 ? -19.927 -9.446 16.756 1.00 49.78 87 SER A CA 1
ATOM 727 C C . SER A 1 87 ? -18.432 -9.092 16.683 1.00 49.78 87 SER A C 1
ATOM 729 O O . SER A 1 87 ? -17.740 -9.452 15.730 1.00 49.78 87 SER A O 1
ATOM 731 N N . LEU A 1 88 ? -17.929 -8.376 17.693 1.00 51.84 88 LEU A N 1
ATOM 732 C CA . LEU A 1 88 ? -16.515 -8.064 17.902 1.00 51.84 88 LEU A CA 1
ATOM 733 C C . LEU A 1 88 ? -15.854 -9.025 18.906 1.00 51.84 88 LEU A C 1
ATOM 735 O O . LEU A 1 88 ? -14.662 -8.872 19.170 1.00 51.84 88 LEU A O 1
ATOM 739 N N . LYS A 1 89 ? -16.587 -9.989 19.493 1.00 52.75 89 LYS A N 1
ATOM 740 C CA . LYS A 1 89 ? -16.025 -10.922 20.481 1.00 52.75 89 LYS A CA 1
ATOM 741 C C . LYS A 1 89 ? -14.845 -11.686 19.880 1.00 52.75 89 LYS A C 1
ATOM 743 O O . LYS A 1 89 ? -14.879 -12.159 18.752 1.00 52.75 89 LYS A O 1
ATOM 748 N N . LEU A 1 90 ? -13.819 -11.867 20.704 1.00 50.66 90 LEU A N 1
ATOM 749 C CA . LEU A 1 90 ? -12.613 -12.648 20.417 1.00 50.66 90 LEU A CA 1
ATOM 750 C C . LEU A 1 90 ? -12.864 -14.175 20.381 1.00 50.66 90 LEU A C 1
ATOM 752 O O . LEU A 1 90 ? -11.936 -14.949 20.168 1.00 50.66 90 LEU A O 1
ATOM 756 N N . LYS A 1 91 ? -14.101 -14.626 20.645 1.00 46.41 91 LYS A N 1
ATOM 757 C CA . LYS A 1 91 ? -14.499 -16.033 20.519 1.00 46.41 91 LYS A CA 1
ATOM 758 C C . LYS A 1 91 ? -14.925 -16.287 19.076 1.00 46.41 91 LYS A C 1
ATOM 760 O O . LYS A 1 91 ? -15.793 -15.570 18.575 1.00 46.41 91 LYS A O 1
ATOM 765 N N . LYS A 1 92 ? -14.335 -17.316 18.450 1.00 45.19 92 LYS A N 1
ATOM 766 C CA . LYS A 1 92 ? -14.790 -17.881 17.171 1.00 45.19 92 LYS A CA 1
ATOM 767 C C . LYS A 1 92 ? -16.312 -17.954 17.206 1.00 45.19 92 LYS A C 1
ATOM 769 O O . LYS A 1 92 ? -16.863 -18.587 18.106 1.00 45.19 92 LYS A O 1
ATOM 774 N N . SER A 1 93 ? -16.985 -17.258 16.293 1.00 44.31 93 SER A N 1
ATOM 775 C CA . SER A 1 93 ? -18.421 -17.458 16.158 1.00 44.31 93 SER A CA 1
ATOM 776 C C . SER A 1 93 ? -18.631 -18.916 15.734 1.00 44.31 93 SER A C 1
ATOM 778 O O . SER A 1 93 ? -17.956 -19.394 14.820 1.00 44.31 93 SER A O 1
ATOM 780 N N . ASP A 1 94 ? -19.571 -19.626 16.361 1.00 48.22 94 ASP A N 1
ATOM 781 C CA . ASP A 1 94 ? -19.977 -20.991 15.968 1.00 48.22 94 ASP A CA 1
ATOM 782 C C . ASP A 1 94 ? -20.513 -21.068 14.518 1.00 48.22 94 ASP A C 1
ATOM 784 O O . ASP A 1 94 ? -20.888 -22.127 14.030 1.00 48.22 94 ASP A O 1
ATOM 788 N N . THR A 1 95 ? -20.539 -19.942 13.791 1.00 52.06 95 THR A N 1
ATOM 789 C CA . THR A 1 95 ? -21.110 -19.798 12.446 1.00 52.06 95 THR A CA 1
ATOM 790 C C . THR A 1 95 ? -20.068 -19.722 11.323 1.00 52.06 95 THR A C 1
ATOM 792 O O . THR A 1 95 ? -20.430 -19.497 10.169 1.00 52.06 95 THR A O 1
ATOM 795 N N . GLY A 1 96 ? -18.774 -19.910 11.612 1.00 54.91 96 GLY A N 1
ATOM 796 C CA . GLY A 1 96 ? -17.717 -20.027 10.592 1.00 54.91 96 GLY A CA 1
ATOM 797 C C . GLY A 1 96 ? -17.413 -18.747 9.793 1.00 54.91 96 GLY A C 1
ATOM 798 O O . GLY A 1 96 ? -16.542 -18.761 8.924 1.00 54.91 96 GLY A O 1
ATOM 799 N N . LYS A 1 97 ? -18.094 -17.627 10.081 1.00 58.19 97 LYS A N 1
ATOM 800 C CA . LYS A 1 97 ? -17.809 -16.312 9.489 1.00 58.19 97 LYS A CA 1
ATOM 801 C C . LYS A 1 97 ? -16.811 -15.552 10.372 1.00 58.19 97 LYS A C 1
ATOM 803 O O . LYS A 1 97 ? -17.058 -15.441 11.575 1.00 58.19 97 LYS A O 1
ATOM 808 N N . PRO A 1 98 ? -15.718 -15.011 9.799 1.00 59.91 98 PRO A N 1
ATOM 809 C CA . PRO A 1 98 ? -14.708 -14.299 10.570 1.00 59.91 98 PRO A CA 1
ATOM 810 C C . PRO A 1 98 ? -15.275 -12.996 11.137 1.00 59.91 98 PRO A C 1
ATOM 812 O O . PRO A 1 98 ? -15.954 -12.235 10.434 1.00 59.91 98 PRO A O 1
ATOM 815 N N . ASN A 1 99 ? -14.964 -12.730 12.403 1.00 77.12 99 ASN A N 1
ATOM 816 C CA . ASN A 1 99 ? -15.422 -11.534 13.107 1.00 77.12 99 ASN A CA 1
ATOM 817 C C . ASN A 1 99 ? -14.773 -10.274 12.504 1.00 77.12 99 ASN A C 1
ATOM 819 O O . ASN A 1 99 ? -13.725 -10.340 11.858 1.00 77.12 99 ASN A O 1
ATOM 823 N N . ILE A 1 100 ? -15.367 -9.094 12.715 1.00 78.06 100 ILE A N 1
ATOM 824 C CA . ILE A 1 100 ? -14.859 -7.832 12.129 1.00 78.06 100 ILE A CA 1
ATOM 825 C C . ILE A 1 100 ? -13.397 -7.575 12.538 1.00 78.06 100 ILE A C 1
ATOM 827 O O . ILE A 1 100 ? -12.600 -7.147 11.706 1.00 78.06 100 ILE A O 1
ATOM 831 N N . LEU A 1 101 ? -13.024 -7.899 13.782 1.00 79.25 101 LEU A N 1
ATOM 832 C CA . LEU A 1 101 ? -11.642 -7.777 14.261 1.00 79.25 101 LEU A CA 1
ATOM 833 C C . LEU A 1 101 ? -10.686 -8.781 13.611 1.00 79.25 101 LEU A C 1
ATOM 835 O O . LEU A 1 101 ? -9.555 -8.417 13.316 1.00 79.25 101 LEU A O 1
ATOM 839 N N . GLU A 1 102 ? -11.124 -10.013 13.350 1.00 83.94 102 GLU A N 1
ATOM 840 C CA . GLU A 1 102 ? -10.306 -11.017 12.654 1.00 83.94 102 GLU A CA 1
ATOM 841 C C . GLU A 1 102 ? -10.085 -10.620 11.192 1.00 83.94 102 GLU A C 1
ATOM 843 O O . GLU A 1 102 ? -8.976 -10.728 10.671 1.00 83.94 102 GLU A O 1
ATOM 848 N N . ARG A 1 103 ? -11.124 -10.084 10.539 1.00 87.00 103 ARG A N 1
ATOM 849 C CA . ARG A 1 103 ? -11.022 -9.520 9.187 1.00 87.00 103 ARG A CA 1
ATOM 850 C C . ARG A 1 103 ? -10.081 -8.316 9.150 1.00 87.00 103 ARG A C 1
ATOM 852 O O . ARG A 1 103 ? -9.259 -8.229 8.239 1.00 87.00 103 ARG A O 1
ATOM 859 N N . LEU A 1 104 ? -10.171 -7.423 10.140 1.00 89.06 104 LEU A N 1
ATOM 860 C CA . LEU A 1 104 ? -9.264 -6.284 10.274 1.00 89.06 104 LEU A CA 1
ATOM 861 C C . LEU A 1 104 ? -7.827 -6.765 10.493 1.00 89.06 104 LEU A C 1
ATOM 863 O O . LEU A 1 104 ? -6.933 -6.308 9.793 1.00 89.06 104 LEU A O 1
ATOM 867 N N . LEU A 1 105 ? -7.604 -7.736 11.379 1.00 89.69 105 LEU A N 1
ATOM 868 C CA . LEU A 1 105 ? -6.290 -8.342 11.607 1.00 89.69 105 LEU A CA 1
ATOM 869 C C . LEU A 1 105 ? -5.726 -8.966 10.324 1.00 89.69 105 LEU A C 1
ATOM 871 O O . LEU A 1 105 ? -4.553 -8.766 10.019 1.00 89.69 105 LEU A O 1
ATOM 875 N N . GLY A 1 106 ? -6.558 -9.647 9.533 1.00 91.44 106 GLY A N 1
ATOM 876 C CA . GLY A 1 106 ? -6.175 -10.151 8.214 1.00 91.44 106 GLY A CA 1
ATOM 877 C C . GLY A 1 106 ? -5.736 -9.037 7.256 1.00 91.44 106 GLY A C 1
ATOM 878 O O . GLY A 1 106 ? -4.710 -9.170 6.590 1.00 91.44 106 GLY A O 1
ATOM 879 N N . ALA A 1 107 ? -6.454 -7.910 7.227 1.00 92.94 107 ALA A N 1
ATOM 880 C CA . ALA A 1 107 ? -6.069 -6.744 6.429 1.00 92.94 107 ALA A CA 1
ATOM 881 C C . ALA A 1 107 ? -4.756 -6.103 6.923 1.00 92.94 107 ALA A C 1
ATOM 883 O O . ALA A 1 107 ? -3.898 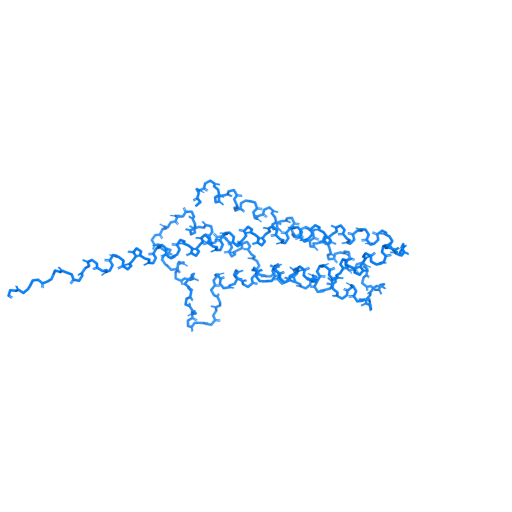-5.763 6.111 1.00 92.94 107 ALA A O 1
ATOM 884 N N . LEU A 1 108 ? -4.555 -5.997 8.241 1.00 94.06 108 LEU A N 1
ATOM 885 C CA . LEU A 1 108 ? -3.303 -5.517 8.839 1.00 94.06 108 LEU A CA 1
ATOM 886 C C . LEU A 1 108 ? -2.123 -6.436 8.495 1.00 94.06 108 LEU A C 1
ATOM 888 O O . LEU A 1 108 ? -1.038 -5.967 8.153 1.00 94.06 108 LEU A O 1
ATOM 892 N N . HIS A 1 109 ? -2.337 -7.750 8.540 1.00 94.19 109 HIS A N 1
ATOM 893 C CA . HIS A 1 109 ? -1.325 -8.727 8.159 1.00 94.19 109 HIS A CA 1
ATOM 894 C C . HIS A 1 109 ? -0.953 -8.599 6.677 1.00 94.19 109 HIS A C 1
ATOM 896 O O . HIS A 1 109 ? 0.233 -8.568 6.347 1.00 94.19 109 HIS A O 1
ATOM 902 N N . LEU A 1 110 ? -1.948 -8.439 5.797 1.00 95.62 110 LEU A N 1
ATOM 903 C CA . LEU A 1 110 ? -1.725 -8.182 4.375 1.00 95.62 110 LEU A CA 1
ATOM 904 C C . LEU A 1 110 ? -0.884 -6.914 4.160 1.00 95.62 110 LEU A C 1
ATOM 906 O O . LEU A 1 110 ? 0.130 -6.973 3.469 1.00 95.62 110 LEU A O 1
ATOM 910 N N . LEU A 1 111 ? -1.253 -5.794 4.793 1.00 95.31 111 LEU A N 1
ATOM 911 C CA . LEU A 1 111 ? -0.499 -4.534 4.722 1.00 95.31 111 LEU A CA 1
ATOM 912 C C . LEU A 1 111 ? 0.968 -4.714 5.149 1.00 95.31 111 LEU A C 1
ATOM 914 O O . LEU A 1 111 ? 1.870 -4.195 4.492 1.00 95.31 111 LEU A O 1
ATOM 918 N N . SER A 1 112 ? 1.220 -5.484 6.211 1.00 96.44 112 SER A N 1
ATOM 919 C CA . SER A 1 112 ? 2.578 -5.797 6.675 1.00 96.44 112 SER A CA 1
ATOM 920 C C . SER A 1 112 ? 3.375 -6.588 5.627 1.00 96.44 112 SER A C 1
ATOM 922 O O . SER A 1 112 ? 4.499 -6.212 5.267 1.00 96.44 112 SER A O 1
ATOM 924 N N . GLN A 1 113 ? 2.763 -7.631 5.057 1.00 96.00 113 GLN A N 1
ATOM 925 C CA . GLN A 1 113 ? 3.390 -8.506 4.062 1.00 96.00 113 GLN A CA 1
ATOM 926 C C . GLN A 1 113 ? 3.701 -7.809 2.732 1.00 96.00 113 GLN A C 1
ATOM 928 O O . GLN A 1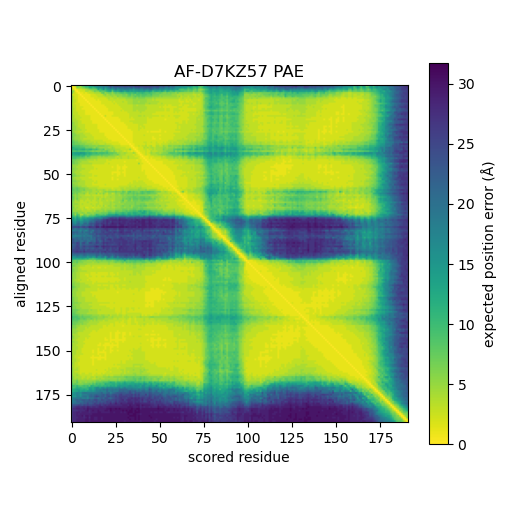 113 ? 4.641 -8.210 2.044 1.00 96.00 113 GLN A O 1
ATOM 933 N N . MET A 1 114 ? 2.975 -6.747 2.372 1.00 95.62 114 MET A N 1
ATOM 934 C CA . MET A 1 114 ? 3.196 -5.990 1.131 1.00 95.62 114 MET A CA 1
ATOM 935 C C . MET A 1 114 ? 4.566 -5.299 1.061 1.00 95.62 114 MET A C 1
ATOM 937 O O . MET A 1 114 ? 5.043 -4.979 -0.030 1.00 95.62 114 MET A O 1
ATOM 941 N N . THR A 1 115 ? 5.243 -5.105 2.194 1.00 95.38 115 THR A N 1
ATOM 942 C CA . THR A 1 115 ? 6.570 -4.468 2.251 1.00 95.38 115 THR A CA 1
ATOM 943 C C . THR A 1 115 ? 7.619 -5.230 1.446 1.00 95.38 115 THR A C 1
ATOM 945 O O . THR A 1 115 ? 8.407 -4.632 0.710 1.00 95.38 115 THR A O 1
ATOM 948 N N . GLU A 1 116 ? 7.625 -6.558 1.562 1.00 96.12 116 GLU A N 1
ATOM 949 C CA . GLU A 1 116 ? 8.607 -7.424 0.916 1.00 96.12 116 GLU A CA 1
ATOM 950 C C . GLU A 1 116 ? 8.529 -7.376 -0.625 1.00 96.12 116 GLU A C 1
ATOM 952 O O . GLU A 1 116 ? 9.552 -7.089 -1.255 1.00 96.12 116 GLU A O 1
ATOM 957 N N . PRO A 1 117 ? 7.371 -7.611 -1.284 1.00 97.12 117 PRO A N 1
ATOM 958 C CA . PRO A 1 117 ? 7.293 -7.536 -2.739 1.00 97.12 117 PRO A CA 1
ATOM 959 C C . PRO A 1 117 ? 7.570 -6.129 -3.279 1.00 97.12 117 PRO A C 1
ATOM 961 O O . PRO A 1 117 ? 8.174 -6.015 -4.345 1.00 97.12 117 PRO A O 1
ATOM 964 N N . ILE A 1 118 ? 7.205 -5.068 -2.548 1.00 98.00 118 ILE A N 1
ATOM 965 C CA . ILE A 1 118 ? 7.547 -3.690 -2.931 1.00 98.00 118 ILE A CA 1
ATOM 966 C C . ILE A 1 118 ? 9.067 -3.502 -2.954 1.00 98.00 118 ILE A C 1
ATOM 968 O O . ILE A 1 118 ? 9.612 -2.999 -3.935 1.00 98.00 118 ILE A O 1
ATOM 972 N N . LEU A 1 119 ? 9.761 -3.948 -1.905 1.00 97.81 119 LEU A N 1
ATOM 973 C CA . LEU A 1 119 ? 11.217 -3.860 -1.811 1.00 97.81 119 LEU A CA 1
ATOM 974 C C . LEU A 1 119 ? 11.933 -4.677 -2.883 1.00 97.81 119 LEU A C 1
ATOM 976 O O . LEU A 1 119 ? 12.876 -4.185 -3.499 1.00 97.81 119 LEU A O 1
ATOM 980 N N . LYS A 1 120 ? 11.475 -5.904 -3.138 1.00 98.00 120 LYS A N 1
ATOM 981 C CA . LYS A 1 120 ? 12.062 -6.768 -4.169 1.00 98.00 120 LYS A CA 1
ATOM 982 C C . LYS A 1 120 ? 11.857 -6.200 -5.576 1.00 98.00 120 LYS A C 1
ATOM 984 O O . LYS A 1 120 ? 12.784 -6.233 -6.384 1.00 98.00 120 LYS A O 1
ATOM 989 N N . ALA A 1 121 ? 10.684 -5.626 -5.860 1.00 97.75 121 ALA A N 1
ATOM 990 C CA . ALA A 1 121 ? 10.445 -4.909 -7.110 1.00 97.75 121 ALA A CA 1
ATOM 991 C C . ALA A 1 121 ? 11.365 -3.685 -7.237 1.00 97.75 121 ALA A C 1
ATOM 993 O O . ALA A 1 121 ? 12.032 -3.530 -8.258 1.00 97.75 121 ALA A O 1
ATOM 994 N N . ALA A 1 122 ? 11.440 -2.855 -6.192 1.00 98.25 122 ALA A N 1
ATOM 995 C CA . ALA A 1 122 ? 12.271 -1.656 -6.178 1.00 98.25 122 ALA A CA 1
ATOM 996 C C . ALA A 1 122 ? 13.753 -1.994 -6.380 1.00 98.25 122 ALA A C 1
ATOM 998 O O . ALA A 1 122 ? 14.393 -1.388 -7.225 1.00 98.25 122 ALA A O 1
ATOM 999 N N . SER A 1 123 ? 14.279 -3.007 -5.687 1.00 98.00 123 SER A N 1
ATOM 1000 C CA . SER A 1 123 ? 15.670 -3.452 -5.833 1.00 98.00 123 SER A CA 1
ATOM 1001 C C . SER A 1 123 ? 16.007 -3.831 -7.280 1.00 98.00 123 SER A C 1
ATOM 1003 O O . SER A 1 123 ? 16.977 -3.319 -7.837 1.00 98.00 123 SER A O 1
ATOM 1005 N N . GLY A 1 124 ? 15.168 -4.647 -7.927 1.00 96.94 124 GLY A N 1
ATOM 1006 C CA . GLY A 1 124 ? 15.399 -5.037 -9.319 1.00 96.94 124 GLY A CA 1
ATOM 1007 C C . GLY A 1 124 ? 15.291 -3.869 -10.305 1.00 96.94 124 GLY A C 1
ATOM 1008 O O . GLY A 1 124 ? 16.069 -3.792 -11.253 1.00 96.94 124 GLY A O 1
ATOM 1009 N N . ILE A 1 125 ? 14.373 -2.927 -10.069 1.00 97.06 125 ILE A N 1
ATOM 1010 C CA . ILE A 1 125 ? 14.240 -1.715 -10.892 1.00 97.06 125 ILE A CA 1
ATOM 1011 C C . ILE A 1 125 ? 15.423 -0.762 -10.666 1.00 97.06 125 ILE A C 1
ATOM 1013 O O . ILE A 1 125 ? 15.933 -0.187 -11.624 1.00 97.06 125 ILE A O 1
ATOM 1017 N N . SER A 1 126 ? 15.928 -0.645 -9.438 1.00 97.81 126 SER A N 1
ATOM 1018 C CA . SER A 1 126 ? 17.147 0.114 -9.141 1.00 97.81 126 SER A CA 1
ATOM 1019 C C . SER A 1 126 ? 18.359 -0.452 -9.878 1.00 97.81 126 SER A C 1
ATOM 1021 O O . SER A 1 126 ? 19.185 0.319 -10.352 1.00 97.81 126 SER A O 1
ATOM 1023 N N . THR A 1 127 ? 18.455 -1.775 -10.056 1.00 96.69 127 THR A N 1
ATOM 1024 C CA . THR A 1 127 ? 19.506 -2.377 -10.894 1.00 96.69 127 THR A CA 1
ATOM 1025 C C . THR A 1 127 ? 19.392 -1.955 -12.362 1.00 96.69 127 THR A C 1
ATOM 1027 O O . THR A 1 127 ? 20.415 -1.728 -13.004 1.00 96.69 127 THR A O 1
ATOM 1030 N N . LEU A 1 128 ? 18.175 -1.817 -12.905 1.00 95.56 128 LEU A N 1
ATOM 1031 C CA . LEU A 1 128 ? 17.982 -1.277 -14.258 1.00 95.56 128 LEU A CA 1
ATOM 1032 C C . LEU A 1 128 ? 18.439 0.178 -14.333 1.00 95.56 128 LEU A C 1
ATOM 1034 O O . LEU A 1 128 ? 19.177 0.537 -15.247 1.00 95.56 128 LEU A O 1
ATOM 1038 N N . LEU A 1 129 ? 18.040 0.990 -13.351 1.00 97.12 129 LEU A N 1
ATOM 1039 C CA . LEU A 1 129 ? 18.408 2.400 -13.285 1.00 97.12 129 LEU A CA 1
ATOM 1040 C C . LEU A 1 129 ? 19.925 2.590 -13.181 1.00 97.12 129 LEU A C 1
ATOM 1042 O O . LEU A 1 129 ? 20.476 3.416 -13.897 1.00 97.12 129 LEU A O 1
ATOM 1046 N N . ALA A 1 130 ? 20.600 1.791 -12.351 1.00 97.56 130 ALA A N 1
ATOM 1047 C CA . ALA A 1 130 ? 22.054 1.823 -12.193 1.00 97.56 130 ALA A CA 1
ATOM 1048 C C . ALA A 1 130 ? 22.805 1.473 -13.490 1.00 97.56 130 ALA A C 1
ATOM 1050 O O . ALA A 1 130 ? 23.944 1.887 -13.677 1.00 97.56 130 ALA A O 1
ATOM 1051 N N . ARG A 1 131 ? 22.166 0.726 -14.397 1.00 96.19 131 ARG A N 1
ATOM 1052 C CA . ARG A 1 131 ? 22.684 0.413 -15.738 1.00 96.19 131 ARG A CA 1
ATOM 1053 C C . ARG A 1 131 ? 22.171 1.368 -16.816 1.00 96.19 131 ARG A C 1
ATOM 1055 O O . ARG A 1 131 ? 22.349 1.096 -17.998 1.00 96.19 131 ARG A O 1
ATOM 1062 N N . SER A 1 132 ? 21.497 2.450 -16.427 1.00 95.38 132 SER A N 1
ATOM 1063 C CA . SER A 1 132 ? 20.863 3.414 -17.334 1.00 95.38 132 SER A CA 1
ATOM 1064 C C . SER A 1 132 ? 19.840 2.784 -18.290 1.00 95.38 132 SER A C 1
ATOM 1066 O O . SER A 1 132 ? 19.525 3.338 -19.342 1.00 95.38 132 SER A O 1
ATOM 1068 N N . PHE A 1 133 ? 19.275 1.630 -17.927 1.00 92.62 133 PHE A N 1
ATOM 1069 C CA . PHE A 1 133 ? 18.249 0.960 -18.715 1.00 92.62 133 PHE A CA 1
ATOM 1070 C C . PHE A 1 133 ? 16.867 1.481 -18.349 1.00 92.62 133 PHE A C 1
ATOM 1072 O O . PHE A 1 133 ? 16.476 1.518 -17.179 1.00 92.62 133 PHE A O 1
ATOM 1079 N N . PHE A 1 134 ? 16.111 1.853 -19.387 1.00 92.56 134 PHE A N 1
ATOM 1080 C CA . PHE A 1 134 ? 14.733 2.321 -19.271 1.00 92.56 134 PHE A CA 1
ATOM 1081 C C . PHE A 1 134 ? 14.572 3.406 -18.186 1.00 92.56 134 PHE A C 1
ATOM 1083 O O . PHE A 1 134 ? 13.682 3.314 -17.348 1.00 92.56 134 PHE A O 1
ATOM 1090 N N . ILE A 1 135 ? 15.439 4.428 -18.174 1.00 96.06 135 ILE A N 1
ATOM 1091 C CA . ILE A 1 135 ? 15.542 5.423 -17.082 1.00 96.06 135 ILE A CA 1
ATOM 1092 C C . ILE A 1 135 ? 14.172 5.989 -16.679 1.00 96.06 135 ILE A C 1
ATOM 1094 O O . ILE A 1 135 ? 13.809 5.942 -15.506 1.00 96.06 135 ILE A O 1
ATOM 1098 N N . GLY A 1 136 ? 13.378 6.454 -17.651 1.00 95.19 136 GLY A N 1
ATOM 1099 C CA . GLY A 1 136 ? 12.045 7.006 -17.388 1.00 95.19 136 GLY A CA 1
ATOM 1100 C C . GLY A 1 136 ? 11.088 6.001 -16.734 1.00 95.19 136 GLY A C 1
ATOM 1101 O O . GLY A 1 136 ? 10.390 6.341 -15.780 1.00 95.19 136 GLY A O 1
ATOM 1102 N N . PHE A 1 137 ? 11.093 4.744 -17.191 1.00 94.56 137 PHE A N 1
ATOM 1103 C CA . PHE A 1 137 ? 10.342 3.655 -16.555 1.00 94.56 137 PHE A CA 1
ATOM 1104 C C . PHE A 1 137 ? 10.825 3.439 -15.119 1.00 94.56 137 PHE A C 1
ATOM 1106 O O . PHE A 1 137 ? 10.011 3.411 -14.195 1.00 94.56 137 PHE A O 1
ATOM 1113 N N . SER A 1 138 ? 12.140 3.334 -14.929 1.00 96.69 138 SER A N 1
ATOM 1114 C CA . SER A 1 138 ? 12.743 2.985 -13.649 1.00 96.69 138 SER A CA 1
ATOM 1115 C C . SER A 1 138 ? 12.475 4.050 -12.587 1.00 96.69 138 SER A C 1
ATOM 1117 O O . SER A 1 138 ? 11.972 3.724 -11.515 1.00 96.69 138 SER A O 1
ATOM 1119 N N . VAL A 1 139 ? 12.699 5.330 -12.900 1.00 97.44 139 VAL A N 1
ATOM 1120 C CA . VAL A 1 139 ? 12.421 6.444 -11.976 1.00 97.44 139 VAL A CA 1
ATOM 1121 C C . VAL A 1 139 ? 10.926 6.533 -11.653 1.00 97.44 139 VAL A C 1
ATOM 1123 O O . VAL A 1 139 ? 10.560 6.670 -10.486 1.00 97.44 139 VAL A O 1
ATOM 1126 N N . THR A 1 140 ? 10.045 6.372 -12.649 1.00 97.00 140 THR A N 1
ATOM 1127 C CA . THR A 1 140 ? 8.588 6.428 -12.426 1.00 97.00 140 THR A CA 1
ATOM 1128 C C . THR A 1 140 ? 8.111 5.301 -11.509 1.00 97.00 140 THR A C 1
ATOM 1130 O O . THR A 1 140 ? 7.343 5.541 -10.575 1.00 97.00 140 THR A O 1
ATOM 1133 N N . PHE A 1 141 ? 8.564 4.065 -11.740 1.00 97.12 141 PHE A N 1
ATOM 1134 C CA . PHE A 1 141 ? 8.184 2.935 -10.894 1.00 97.12 141 PHE A CA 1
ATOM 1135 C C . PHE A 1 141 ? 8.783 3.025 -9.493 1.00 97.12 141 PHE A C 1
ATOM 1137 O O . PHE A 1 141 ? 8.082 2.710 -8.537 1.00 97.12 141 PHE A O 1
ATOM 1144 N N . LEU A 1 142 ? 10.027 3.485 -9.342 1.00 98.12 142 LEU A N 1
ATOM 1145 C CA . LEU A 1 142 ? 10.620 3.705 -8.021 1.00 98.12 142 LEU A CA 1
ATOM 1146 C C . LEU A 1 142 ? 9.841 4.760 -7.228 1.00 98.12 142 LEU A C 1
ATOM 1148 O O . LEU A 1 142 ? 9.521 4.524 -6.064 1.00 98.12 142 LEU A O 1
ATOM 1152 N N . ALA A 1 143 ? 9.445 5.866 -7.863 1.00 98.19 143 ALA A N 1
ATOM 1153 C CA . ALA A 1 143 ? 8.620 6.893 -7.228 1.00 98.19 143 ALA A CA 1
ATOM 1154 C C . ALA A 1 143 ? 7.225 6.370 -6.831 1.00 98.19 143 ALA A C 1
ATOM 1156 O O . ALA A 1 143 ? 6.725 6.687 -5.752 1.00 98.19 143 ALA A O 1
ATOM 1157 N N . LEU A 1 144 ? 6.587 5.554 -7.678 1.00 97.88 144 LEU A N 1
ATOM 1158 C CA . LEU A 1 144 ? 5.303 4.914 -7.359 1.00 97.88 144 LEU A CA 1
ATOM 1159 C C . LEU A 1 144 ? 5.427 3.916 -6.204 1.00 97.88 144 LEU A C 1
ATOM 1161 O O . LEU A 1 144 ? 4.632 3.955 -5.270 1.00 97.88 144 LEU A O 1
ATOM 1165 N N . LEU A 1 145 ? 6.435 3.042 -6.237 1.00 98.12 145 LEU A N 1
ATOM 1166 C CA . LEU A 1 145 ? 6.674 2.052 -5.185 1.00 98.12 145 LEU A CA 1
ATOM 1167 C C . LEU A 1 145 ? 7.003 2.715 -3.843 1.00 98.12 145 LEU A C 1
ATOM 1169 O O . LEU A 1 145 ? 6.531 2.248 -2.809 1.00 98.12 145 LEU A O 1
ATOM 1173 N N . ALA A 1 146 ? 7.762 3.813 -3.852 1.00 98.19 146 ALA A N 1
ATOM 1174 C CA . ALA A 1 146 ? 8.048 4.593 -2.654 1.00 98.19 146 ALA A CA 1
ATOM 1175 C C . ALA A 1 146 ? 6.768 5.190 -2.046 1.00 98.19 146 ALA A C 1
ATOM 1177 O O . ALA A 1 146 ? 6.517 4.995 -0.857 1.00 98.19 146 ALA A O 1
ATOM 1178 N N . ARG A 1 147 ? 5.922 5.843 -2.857 1.00 97.81 147 ARG A N 1
ATOM 1179 C CA . ARG A 1 147 ? 4.636 6.401 -2.399 1.00 97.81 147 ARG A CA 1
ATOM 1180 C C . ARG A 1 147 ? 3.699 5.327 -1.854 1.00 97.81 147 ARG A C 1
ATOM 1182 O O . ARG A 1 147 ? 3.196 5.472 -0.743 1.00 97.81 147 ARG A O 1
ATOM 1189 N N . LEU A 1 148 ? 3.535 4.219 -2.582 1.00 97.56 148 LEU A N 1
ATOM 1190 C CA . LEU A 1 148 ? 2.741 3.073 -2.128 1.00 97.56 148 LEU A CA 1
ATOM 1191 C C . LEU A 1 148 ? 3.249 2.539 -0.789 1.00 97.56 148 LEU A C 1
ATOM 1193 O O . LEU A 1 148 ? 2.454 2.316 0.118 1.00 97.56 148 LEU A O 1
ATOM 1197 N N . ARG A 1 149 ? 4.569 2.369 -0.636 1.00 97.12 149 ARG A N 1
ATOM 1198 C CA . ARG A 1 149 ? 5.159 1.897 0.618 1.00 97.12 149 ARG A CA 1
ATOM 1199 C C . ARG A 1 149 ? 4.822 2.821 1.782 1.00 97.12 149 ARG A C 1
ATOM 1201 O O . ARG A 1 149 ? 4.415 2.327 2.828 1.00 97.12 149 ARG A O 1
ATOM 1208 N N . VAL A 1 150 ? 5.024 4.128 1.616 1.00 97.69 150 VAL A N 1
ATOM 1209 C CA . VAL A 1 150 ? 4.773 5.111 2.679 1.00 97.69 150 VAL A CA 1
ATOM 1210 C C . VAL A 1 150 ? 3.305 5.075 3.093 1.00 97.69 150 VAL A C 1
ATOM 1212 O O . VAL A 1 150 ? 3.027 4.931 4.280 1.00 97.69 150 VAL A O 1
ATOM 1215 N N . LEU A 1 151 ? 2.378 5.104 2.132 1.00 97.25 151 LEU A N 1
ATOM 1216 C CA . LEU A 1 151 ? 0.942 5.039 2.412 1.00 97.25 151 LEU A CA 1
ATOM 1217 C C . LEU A 1 151 ? 0.552 3.744 3.131 1.00 97.25 151 LEU A C 1
ATOM 1219 O O . LEU A 1 151 ? -0.107 3.796 4.165 1.00 97.25 151 LEU A O 1
ATOM 1223 N N . ILE A 1 152 ? 1.003 2.588 2.636 1.00 96.62 152 ILE A N 1
ATOM 1224 C CA . ILE A 1 152 ? 0.711 1.276 3.237 1.00 96.62 152 ILE A CA 1
ATOM 1225 C C . ILE A 1 152 ? 1.201 1.212 4.687 1.00 96.62 152 ILE A C 1
ATOM 1227 O O . ILE A 1 152 ? 0.466 0.759 5.562 1.00 96.62 152 ILE A O 1
ATOM 1231 N N . GLN A 1 153 ? 2.421 1.681 4.958 1.00 96.88 153 GLN A N 1
ATOM 1232 C CA . GLN A 1 153 ? 2.997 1.660 6.304 1.00 96.88 153 GLN A CA 1
ATOM 1233 C C . GLN A 1 153 ? 2.301 2.638 7.256 1.00 96.88 153 GLN A C 1
ATOM 1235 O O . GLN A 1 153 ? 2.089 2.309 8.421 1.00 96.88 153 GLN A O 1
ATOM 1240 N N . GLN A 1 154 ? 1.905 3.815 6.770 1.00 96.56 154 GLN A N 1
ATOM 1241 C CA . GLN A 1 154 ? 1.141 4.768 7.573 1.00 96.56 154 GLN A CA 1
ATOM 1242 C C . GLN A 1 154 ? -0.250 4.226 7.919 1.00 96.56 154 GLN A C 1
ATOM 1244 O O . GLN A 1 154 ? -0.628 4.240 9.087 1.00 96.56 154 GLN A O 1
ATOM 1249 N N . ILE A 1 155 ? -0.969 3.671 6.936 1.00 96.19 155 ILE A N 1
ATOM 1250 C CA . ILE A 1 155 ? -2.278 3.039 7.153 1.00 96.19 155 ILE A CA 1
ATOM 1251 C C . ILE A 1 155 ? -2.150 1.878 8.141 1.00 96.19 155 ILE A C 1
ATOM 1253 O O . ILE A 1 155 ? -2.976 1.754 9.040 1.00 96.19 155 ILE A O 1
ATOM 1257 N N . LEU A 1 156 ? -1.110 1.046 8.010 1.00 96.56 156 LEU A N 1
ATOM 1258 C CA . LEU A 1 156 ? -0.840 -0.051 8.938 1.00 96.56 156 LEU A CA 1
ATOM 1259 C C . LEU A 1 156 ? -0.677 0.457 10.375 1.00 96.56 156 LEU A C 1
ATOM 1261 O O . LEU A 1 156 ? -1.337 -0.054 11.277 1.00 96.56 156 LEU A O 1
ATOM 1265 N N . LEU A 1 157 ? 0.164 1.471 10.585 1.00 96.19 157 LEU A N 1
ATOM 1266 C CA . LEU A 1 157 ? 0.411 2.053 11.905 1.00 96.19 157 LEU A CA 1
ATOM 1267 C C . LEU A 1 157 ? -0.875 2.625 12.521 1.00 96.19 157 LEU A C 1
ATOM 1269 O O . LEU A 1 157 ? -1.225 2.306 13.660 1.00 96.19 157 LEU A O 1
ATOM 1273 N N . ASP A 1 158 ? -1.590 3.445 11.753 1.00 94.94 158 ASP A N 1
ATOM 1274 C CA . ASP A 1 158 ? -2.814 4.112 12.191 1.00 94.94 158 ASP A CA 1
ATOM 1275 C C . ASP A 1 158 ? -3.925 3.081 12.488 1.00 94.94 158 ASP A C 1
ATOM 1277 O O . ASP A 1 158 ? -4.594 3.152 13.521 1.00 94.94 158 ASP A O 1
ATOM 1281 N N . ALA A 1 159 ? -4.077 2.050 11.652 1.00 92.94 159 ALA A N 1
ATOM 1282 C CA . ALA A 1 159 ? -5.074 1.000 11.848 1.00 92.94 159 ALA A CA 1
ATOM 1283 C C . ALA A 1 159 ? -4.721 0.028 12.994 1.00 92.94 159 ALA A C 1
ATOM 1285 O O . ALA A 1 159 ? -5.625 -0.425 13.701 1.00 92.94 159 ALA A O 1
ATOM 1286 N N . VAL A 1 160 ? -3.436 -0.252 13.254 1.00 94.06 160 VAL A N 1
ATOM 1287 C CA . VAL A 1 160 ? -2.994 -0.986 14.460 1.00 94.06 160 VAL A CA 1
ATOM 1288 C C . VAL A 1 160 ? -3.323 -0.192 15.727 1.00 94.06 160 VAL A C 1
ATOM 1290 O O . VAL A 1 160 ? -3.789 -0.771 16.707 1.00 94.06 160 VAL A O 1
ATOM 1293 N N . SER A 1 161 ? -3.155 1.134 15.711 1.00 91.62 161 SER A N 1
ATOM 1294 C CA . SER A 1 161 ? -3.552 1.998 16.831 1.00 91.62 161 SER A CA 1
ATOM 1295 C C . SER A 1 161 ? -5.055 1.898 17.130 1.00 91.62 161 SER A C 1
ATOM 1297 O O . SER A 1 161 ? -5.458 1.734 18.289 1.00 91.62 161 SER A O 1
ATOM 1299 N N . VAL A 1 162 ? -5.894 1.895 16.086 1.00 89.62 162 VAL A N 1
ATOM 1300 C CA . VAL A 1 162 ? -7.344 1.657 16.210 1.00 89.62 162 VAL A CA 1
ATOM 1301 C C . VAL A 1 162 ? -7.621 0.267 16.786 1.00 89.62 162 VAL A C 1
ATOM 1303 O O . VAL A 1 162 ? -8.381 0.145 17.748 1.00 89.62 162 VAL A O 1
ATOM 1306 N N . PHE A 1 163 ? -6.986 -0.778 16.251 1.00 88.31 163 PHE A N 1
ATOM 1307 C CA . PHE A 1 163 ? -7.162 -2.157 16.715 1.00 88.31 163 PHE A CA 1
ATOM 1308 C C . PHE A 1 163 ? -6.819 -2.316 18.206 1.00 88.31 163 PHE A C 1
ATOM 1310 O O . PHE A 1 163 ? -7.601 -2.881 18.979 1.00 88.31 163 PHE A O 1
ATOM 1317 N N . ASN A 1 164 ? -5.687 -1.757 18.633 1.00 89.69 164 ASN A N 1
ATOM 1318 C CA . ASN A 1 164 ? -5.248 -1.781 20.027 1.00 89.69 164 ASN A CA 1
ATOM 1319 C C . ASN A 1 164 ? -6.211 -1.001 20.929 1.00 89.69 164 ASN A C 1
ATOM 1321 O O . ASN A 1 164 ? -6.559 -1.464 22.018 1.00 89.69 164 ASN A O 1
ATOM 1325 N N . SER A 1 165 ? -6.706 0.145 20.456 1.00 86.19 165 SER A N 1
ATOM 1326 C CA . SER A 1 165 ? -7.693 0.950 21.179 1.00 86.19 165 SER A CA 1
ATOM 1327 C C . SER A 1 165 ? -8.993 0.175 21.401 1.00 86.19 165 SER A C 1
ATOM 1329 O O . SER A 1 165 ? -9.430 0.060 22.547 1.00 86.19 165 SER A O 1
ATOM 1331 N N . VAL A 1 166 ? -9.561 -0.447 20.359 1.00 82.50 166 VAL A N 1
ATOM 1332 C CA . VAL A 1 166 ? -10.775 -1.282 20.473 1.00 82.50 166 VAL A CA 1
ATOM 1333 C C . VAL A 1 166 ? -10.564 -2.438 21.448 1.00 82.50 166 VAL A C 1
ATOM 1335 O O . VAL A 1 166 ? -11.403 -2.669 22.322 1.00 82.50 166 VAL A O 1
ATOM 1338 N N . THR A 1 167 ? -9.433 -3.135 21.337 1.00 79.94 167 THR A N 1
ATOM 1339 C CA . THR A 1 167 ? -9.103 -4.274 22.203 1.00 79.94 167 THR A CA 1
ATOM 1340 C C . THR A 1 167 ? -9.000 -3.838 23.667 1.00 79.94 167 THR A C 1
ATOM 1342 O O . THR A 1 167 ? -9.597 -4.464 24.544 1.00 79.94 167 THR A O 1
ATOM 1345 N N . SER A 1 168 ? -8.350 -2.703 23.941 1.00 79.75 168 SER A N 1
ATOM 1346 C CA . SER A 1 168 ? -8.248 -2.139 25.294 1.00 79.75 168 SER A CA 1
ATOM 1347 C C . SER A 1 168 ? -9.610 -1.731 25.874 1.00 79.75 168 SER A C 1
ATOM 1349 O O . SER A 1 168 ? -9.892 -1.987 27.047 1.00 79.75 168 SER A O 1
ATOM 1351 N N . THR A 1 169 ? -10.495 -1.144 25.057 1.00 74.94 169 THR A N 1
ATOM 1352 C CA . THR A 1 169 ? -11.856 -0.773 25.464 1.00 74.94 169 THR A CA 1
ATOM 1353 C C . THR A 1 169 ? -12.704 -2.009 25.757 1.00 74.94 169 THR A C 1
ATOM 1355 O O . THR A 1 169 ? -13.503 -1.992 26.693 1.00 74.94 169 THR A O 1
ATOM 1358 N N . SER A 1 170 ? -12.528 -3.086 24.987 1.00 67.94 170 SER A N 1
ATOM 1359 C CA . SER A 1 170 ? -13.210 -4.360 25.219 1.00 67.94 170 SER A CA 1
ATOM 1360 C C . SER A 1 170 ? -12.774 -5.002 26.538 1.00 67.94 170 SER A C 1
ATOM 1362 O O . SER A 1 170 ? -13.628 -5.363 27.347 1.00 67.94 170 SER A O 1
ATOM 1364 N N . LEU A 1 171 ? -11.463 -5.078 26.797 1.00 65.50 171 LEU A N 1
ATOM 1365 C CA . LEU A 1 171 ? -10.913 -5.660 28.027 1.00 65.50 171 LEU A CA 1
ATOM 1366 C C . LEU A 1 171 ? -11.381 -4.908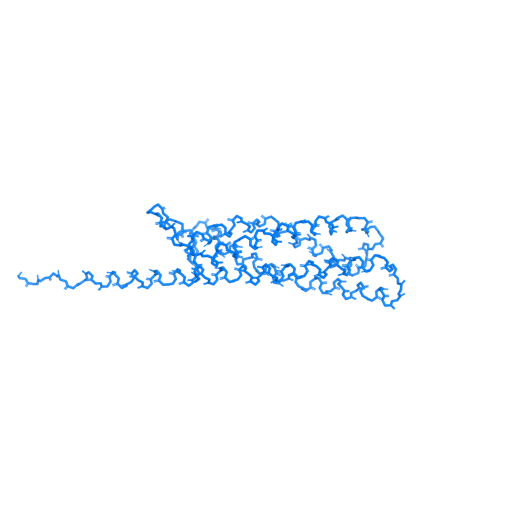 29.282 1.00 65.50 171 LEU A C 1
ATOM 1368 O O . LEU A 1 171 ? -11.869 -5.535 30.219 1.00 65.50 171 LEU A O 1
ATOM 1372 N N . LYS A 1 172 ? -11.338 -3.566 29.269 1.00 62.41 172 LYS A N 1
ATOM 1373 C CA . LYS A 1 172 ? -11.843 -2.734 30.380 1.00 62.41 172 LYS A CA 1
ATOM 1374 C C . LYS A 1 172 ? -13.337 -2.939 30.645 1.00 62.41 172 LYS A C 1
ATOM 1376 O O . LYS A 1 172 ? -13.772 -2.937 31.790 1.00 62.41 172 LYS A O 1
ATOM 1381 N N . LYS A 1 173 ? -14.151 -3.112 29.600 1.00 61.25 173 LYS A N 1
ATOM 1382 C CA . LYS A 1 173 ? -15.595 -3.358 29.760 1.00 61.25 173 LYS A CA 1
ATOM 1383 C C . LYS A 1 173 ? -15.889 -4.768 30.276 1.00 61.25 173 LYS A C 1
ATOM 1385 O O . LYS A 1 173 ? -16.860 -4.950 31.002 1.00 61.25 173 LYS A O 1
ATOM 1390 N N . GLN A 1 174 ? -15.064 -5.753 29.925 1.00 55.06 174 GLN A N 1
ATOM 1391 C CA . GLN A 1 174 ? -15.193 -7.119 30.429 1.00 55.06 174 GLN A CA 1
ATOM 1392 C C . GLN A 1 174 ? -14.809 -7.219 31.912 1.00 55.06 174 GLN A C 1
ATOM 1394 O O . GLN A 1 174 ? -15.525 -7.870 32.666 1.00 55.06 174 GLN A O 1
ATOM 1399 N N . SER A 1 175 ? -13.761 -6.518 32.357 1.00 47.62 175 SER A N 1
ATOM 1400 C CA . SER A 1 175 ? -13.391 -6.472 33.779 1.00 47.62 175 SER A CA 1
ATOM 1401 C C . SER A 1 175 ? -14.456 -5.789 34.646 1.00 47.62 175 SER A C 1
ATOM 1403 O O . SER A 1 175 ? -14.718 -6.245 35.752 1.00 47.62 175 SER A O 1
ATOM 1405 N N . VAL A 1 176 ? -15.125 -4.746 34.134 1.00 53.06 176 VAL A N 1
ATOM 1406 C CA . VAL A 1 176 ? -16.239 -4.085 34.845 1.00 53.06 176 VAL A CA 1
ATOM 1407 C C . VAL A 1 176 ? -17.462 -5.000 34.967 1.00 53.06 176 VAL A C 1
ATOM 1409 O O . VAL A 1 176 ? -18.091 -5.016 36.019 1.00 53.06 176 VAL A O 1
ATOM 1412 N N . LYS A 1 177 ? -17.780 -5.807 33.944 1.00 51.28 177 LYS A N 1
ATOM 1413 C CA . LYS A 1 177 ? -18.875 -6.792 34.031 1.00 51.28 177 LYS A CA 1
ATOM 1414 C C . LYS A 1 177 ? -18.610 -7.880 35.073 1.00 51.28 177 LYS A C 1
ATOM 1416 O O . LYS A 1 177 ? -19.519 -8.222 35.811 1.00 51.28 177 LYS A O 1
ATOM 1421 N N . ILE A 1 178 ? -17.371 -8.369 35.173 1.00 51.75 178 ILE A N 1
ATOM 1422 C CA . ILE A 1 178 ? -16.985 -9.356 36.198 1.00 51.75 178 ILE A CA 1
ATOM 1423 C C . ILE A 1 178 ? -17.082 -8.745 37.606 1.00 51.75 178 ILE A C 1
ATOM 1425 O O . ILE A 1 178 ? -17.523 -9.412 38.536 1.00 51.75 178 ILE A O 1
ATOM 1429 N N . ALA A 1 179 ? -16.723 -7.467 37.763 1.00 52.31 179 ALA A N 1
ATOM 1430 C CA . ALA A 1 179 ? -16.864 -6.764 39.036 1.00 52.31 179 ALA A CA 1
ATOM 1431 C C . ALA A 1 179 ? -18.331 -6.494 39.424 1.00 52.31 179 ALA A C 1
ATOM 1433 O O . ALA A 1 179 ? -18.626 -6.437 40.609 1.00 52.31 179 ALA A O 1
ATOM 1434 N N . GLN A 1 180 ? -19.246 -6.337 38.460 1.00 48.81 180 GLN A N 1
ATOM 1435 C CA . GLN A 1 180 ? -20.680 -6.166 38.732 1.00 48.81 180 GLN A CA 1
ATOM 1436 C C . GLN A 1 180 ? -21.379 -7.500 39.048 1.00 48.81 180 GLN A C 1
ATOM 1438 O O . GLN A 1 180 ? -22.122 -7.557 40.021 1.00 48.81 180 GLN A O 1
ATOM 1443 N N . ASP A 1 181 ? -21.072 -8.583 38.323 1.00 43.25 181 ASP A N 1
ATOM 1444 C CA . ASP A 1 181 ? -21.604 -9.931 38.618 1.00 43.25 181 ASP A CA 1
ATOM 1445 C C . ASP A 1 181 ? -21.075 -10.506 39.947 1.00 43.25 181 ASP A C 1
ATOM 1447 O O . ASP A 1 181 ? -21.731 -11.330 40.580 1.00 43.25 181 ASP A O 1
ATOM 1451 N N . GLY A 1 182 ? -19.893 -10.075 40.403 1.00 38.62 182 GLY A N 1
ATOM 1452 C CA . GLY A 1 182 ? -19.328 -10.491 41.691 1.00 38.62 182 GLY A CA 1
ATOM 1453 C C . GLY A 1 182 ? -19.974 -9.841 42.922 1.00 38.62 182 GLY A C 1
ATOM 1454 O O . GLY A 1 182 ? -19.734 -10.301 44.036 1.00 38.62 182 GLY A O 1
ATOM 1455 N N . VAL A 1 183 ? -20.784 -8.789 42.749 1.00 43.94 183 VAL A N 1
ATOM 1456 C CA . VAL A 1 183 ? -21.403 -8.038 43.860 1.00 43.94 183 VAL A CA 1
ATOM 1457 C C . VAL A 1 183 ? -22.803 -8.564 44.224 1.00 43.94 183 VAL A C 1
ATOM 1459 O O . VAL A 1 183 ? -23.305 -8.243 45.297 1.00 43.94 183 VAL A O 1
ATOM 1462 N N . GLU A 1 184 ? -23.414 -9.451 43.428 1.00 41.25 184 GLU A N 1
ATOM 1463 C CA . GLU A 1 184 ? -24.783 -9.944 43.691 1.00 41.25 184 GLU A CA 1
ATOM 1464 C C . GLU A 1 184 ? -24.884 -11.297 44.433 1.00 41.25 184 GLU A C 1
ATOM 1466 O O . GLU A 1 184 ? -25.985 -11.721 44.776 1.00 41.25 184 GLU A O 1
ATOM 1471 N N . VAL A 1 185 ? -23.779 -11.974 44.779 1.00 36.97 185 VAL A N 1
ATOM 1472 C CA . VAL A 1 185 ? -23.837 -13.309 45.441 1.00 36.97 185 VAL A CA 1
ATOM 1473 C C . VAL A 1 185 ? -23.773 -13.235 46.983 1.00 36.97 185 VAL A C 1
ATOM 1475 O O . VAL A 1 185 ? -23.664 -14.244 47.671 1.00 36.97 185 VAL A O 1
ATOM 1478 N N . GLY A 1 186 ? -23.882 -12.041 47.569 1.00 38.41 186 GLY A N 1
ATOM 1479 C CA . GLY A 1 186 ? -23.591 -11.808 48.987 1.00 38.41 186 GLY A CA 1
ATOM 1480 C C . GLY A 1 186 ? -24.755 -11.405 49.889 1.00 38.41 186 GLY A C 1
ATOM 1481 O O . GLY A 1 186 ? -24.481 -10.752 50.884 1.00 38.41 186 GLY A O 1
ATOM 1482 N N . GLN A 1 187 ? -26.025 -11.705 49.588 1.00 35.97 187 GLN A N 1
ATOM 1483 C CA . GLN A 1 187 ? -27.122 -11.432 50.538 1.00 35.97 187 GLN A CA 1
ATOM 1484 C C . GLN A 1 187 ? -28.385 -12.266 50.251 1.00 35.97 187 GLN A C 1
ATOM 1486 O O . GLN A 1 187 ? -29.385 -11.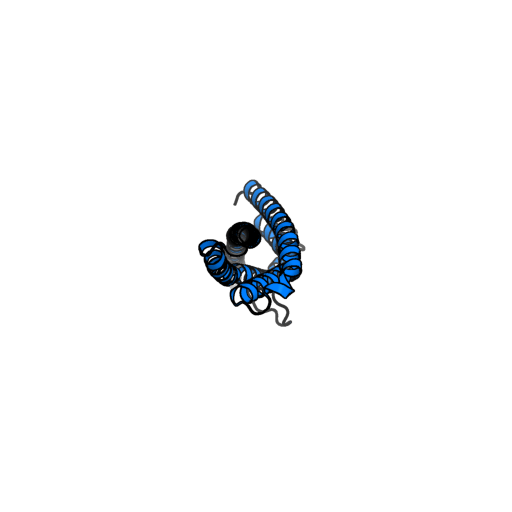792 49.722 1.00 35.97 187 GLN A O 1
ATOM 1491 N N . ARG A 1 188 ? -28.370 -13.538 50.656 1.00 30.77 188 ARG A N 1
ATOM 1492 C CA . ARG A 1 188 ? -29.591 -14.217 51.112 1.00 30.77 188 ARG A CA 1
ATOM 1493 C C . ARG A 1 188 ? -29.308 -14.818 52.477 1.00 30.77 188 ARG A C 1
ATOM 1495 O O . ARG A 1 188 ? -28.669 -15.857 52.597 1.00 30.77 188 ARG A O 1
ATOM 1502 N N . SER A 1 189 ? -29.730 -14.063 53.484 1.00 32.16 189 SER A N 1
ATOM 1503 C CA . SER A 1 189 ? -29.719 -14.410 54.895 1.00 32.16 189 SER A CA 1
ATOM 1504 C C . SER A 1 189 ? -30.390 -15.761 55.135 1.00 32.16 189 SER A C 1
ATOM 1506 O O . SER A 1 189 ? -31.509 -15.989 54.679 1.00 32.16 189 SER A O 1
ATOM 1508 N N . LEU A 1 190 ? -29.695 -16.621 55.877 1.00 38.16 190 LEU A N 1
ATOM 1509 C CA . LEU A 1 190 ? -30.300 -17.681 56.674 1.00 38.16 190 LEU A CA 1
ATOM 1510 C C . LEU A 1 190 ? -31.187 -17.020 57.738 1.00 38.16 190 LEU A C 1
ATOM 1512 O O . LEU A 1 190 ? -30.681 -16.267 58.572 1.00 38.16 190 LEU A O 1
ATOM 1516 N N . VAL A 1 191 ? -32.486 -17.297 57.677 1.00 38.44 191 VAL A N 1
ATOM 1517 C CA . VAL A 1 191 ? -33.414 -17.280 58.816 1.00 38.44 191 VAL A CA 1
ATOM 1518 C C . VAL A 1 191 ? -34.158 -18.602 58.774 1.00 38.44 191 VAL A C 1
ATOM 1520 O O . VAL A 1 191 ? -34.588 -18.973 57.658 1.00 38.44 191 VAL A O 1
#

Sequence (191 aa):
MDDTQVKALEEKLKSQLGQLELEQAVFERMVYKNKNQHRRCSYFQYLLKVRRDLRLLRTANMESMLRPCFHVISGRISKQKIHVLESLKLKKSDTGKPNILERLLGALHLLSQMTEPILKAASGISTLLARSFFIGFSVTFLALLARLRVLIQQILLDAVSVFNSVTSTSLKKQSVKIAQDGVEVGQRSLV

Nearest PDB structures (foldseek):
  8d9p-assembly1_A  TM=4.750E-01  e=3.112E-02  synthetic construct
  5vju-assembly1_A  TM=5.197E-01  e=5.831E-02  synthetic construct
  6z0c-assembly1_A  TM=5.031E-01  e=2.255E-01  Escherichia coli
  6z0c-assembly4_D  TM=4.406E-01  e=1.460E-01  Escherichia coli
  3zci-assembly1_A  TM=3.270E-01  e=4.806E-02  Helicobacter pylori 26695

Radius of gyration: 22.78 Å; Cα contacts (8 Å, |Δi|>4): 129; chains: 1; bounding box: 56×36×82 Å

Solvent-accessible surface area (backbone atoms only — not comparable to full-atom values): 10747 Å² total; per-residue (Å²): 130,57,66,70,56,52,51,54,50,50,55,50,50,52,51,49,52,54,51,48,54,54,52,47,56,53,49,54,52,52,52,59,75,47,38,83,86,39,63,88,40,70,34,46,51,24,50,51,47,45,52,51,54,54,52,52,52,61,71,66,38,59,68,73,54,46,54,62,46,53,45,64,63,63,63,74,75,53,90,84,44,64,60,54,57,55,51,53,41,92,61,82,54,98,75,83,60,79,34,56,59,56,51,47,50,51,51,47,50,50,45,62,58,50,52,57,36,44,48,52,19,41,53,47,36,49,55,32,40,77,68,65,40,61,46,72,61,28,55,53,50,45,55,48,48,50,52,51,49,52,50,42,51,49,51,40,54,56,50,50,52,51,52,52,49,40,52,53,55,50,54,57,53,51,55,52,50,55,59,55,66,66,66,72,81,80,80,80,80,90,127